Protein AF-A0A7X5SB57-F1 (afdb_monomer)

Foldseek 3Di:
DVVPDQDEAEDEPQVQDDLQDVVRLVVVVVVVVVVVVVVHQAYEYENAPHDQQDGNDVVLCVVQNHGDQLSQLQSVLSSVVSVVVVSCVVPPVLHEYEYEHHCQEALDADSNLVNQLPRHDQSHAYEHAWNDVADPAHELVRLVSNCVRNVHAHEHEHAPPAQPDDVRPPHLRQDEQDRYAQPCLVRHPYYDYDAYPDPVSRCNHVVNRVQCRVGVNPRDD

InterPro domains:
  IPR011496 Beta-N-acetylglucosaminidase, catalytic domain [PF07555] (2-221)
  IPR011496 Beta-N-acetylglucosaminidase, catalytic domain [PS52009] (1-217)
  IPR017853 Glycoside hydrolase superfamily [SSF51445] (2-221)
  IPR051822 Glycosyl Hydrolase Family 84 [PTHR13170] (3-216)

Solvent-accessible surface area (backbone atoms only — not comparable to full-atom values): 11846 Å² total; per-residue (Å²): 92,98,81,78,51,85,62,66,52,74,47,68,57,56,92,64,51,38,56,70,40,69,67,49,56,50,51,54,50,53,54,50,50,58,44,38,76,74,69,49,78,38,42,31,45,38,33,53,95,54,76,46,77,56,70,72,36,71,59,36,40,74,74,54,38,73,58,27,54,39,33,41,21,43,38,53,18,54,43,50,39,55,50,42,50,52,43,36,74,72,76,34,81,83,55,47,40,36,31,35,43,56,81,30,40,44,41,70,75,44,59,26,37,45,25,32,44,75,56,34,52,86,66,49,42,42,35,29,27,40,70,27,69,65,43,87,52,47,47,58,69,51,40,49,35,31,20,61,25,47,66,44,52,33,30,34,41,34,48,56,40,42,22,89,49,86,96,33,52,93,53,84,55,63,58,65,39,66,56,63,43,62,54,39,78,80,43,37,71,47,76,45,72,36,56,27,92,50,62,78,63,26,46,53,20,52,50,35,46,52,48,32,76,72,38,37,77,77,53,79,106

Organism: Xanthomonas perforans (NCBI:txid442694)

Structure (mmCIF, N/CA/C/O backbone):
data_AF-A0A7X5SB57-F1
#
_entry.id   AF-A0A7X5SB57-F1
#
loop_
_atom_site.group_PDB
_atom_site.id
_atom_site.type_symbol
_atom_site.label_atom_id
_atom_site.label_alt_id
_atom_site.label_comp_id
_atom_site.label_asym_id
_atom_site.label_entity_id
_atom_site.label_seq_id
_atom_site.pdbx_PDB_ins_code
_atom_site.Cartn_x
_atom_site.Cartn_y
_atom_site.Cartn_z
_atom_site.occupancy
_atom_site.B_iso_or_equiv
_atom_site.auth_seq_id
_atom_site.auth_comp_id
_atom_site.auth_asym_id
_atom_site.auth_atom_id
_atom_site.pdbx_PDB_model_num
ATOM 1 N N . ARG A 1 1 ? -11.894 -13.022 -14.319 1.00 77.56 1 ARG A N 1
ATOM 2 C CA . ARG A 1 1 ? -12.053 -14.483 -14.575 1.00 77.56 1 ARG A CA 1
ATOM 3 C C . ARG A 1 1 ? -11.743 -14.911 -16.012 1.00 77.56 1 ARG A C 1
ATOM 5 O O . ARG A 1 1 ? -10.741 -15.582 -16.168 1.00 77.56 1 ARG A O 1
ATOM 12 N N . ARG A 1 2 ? -12.507 -14.532 -17.058 1.00 90.81 2 ARG A N 1
ATOM 13 C CA . ARG A 1 2 ? -12.223 -14.956 -18.460 1.00 90.81 2 ARG A CA 1
ATOM 14 C C . ARG A 1 2 ? -10.790 -14.685 -18.944 1.00 90.81 2 ARG A C 1
ATOM 16 O O . ARG A 1 2 ? -10.262 -15.478 -19.703 1.00 90.81 2 ARG A O 1
ATOM 23 N N . ASN A 1 3 ? -10.193 -13.584 -18.492 1.00 92.19 3 ASN A N 1
ATOM 24 C CA . ASN A 1 3 ? -8.837 -13.181 -18.873 1.00 92.19 3 ASN A CA 1
ATOM 25 C C . ASN A 1 3 ? -7.791 -13.518 -17.795 1.00 92.19 3 ASN A C 1
ATOM 27 O O . ASN A 1 3 ? -6.734 -12.908 -17.787 1.00 92.19 3 ASN A O 1
ATOM 31 N N . HIS A 1 4 ? -8.109 -14.399 -16.835 1.00 91.44 4 HIS A N 1
ATOM 32 C CA . HIS A 1 4 ? -7.220 -14.744 -15.711 1.00 91.44 4 HIS A CA 1
ATOM 33 C C . HIS A 1 4 ? -6.757 -13.544 -14.858 1.00 91.44 4 HIS A C 1
ATOM 35 O O . HIS A 1 4 ? -5.724 -13.595 -14.210 1.00 91.44 4 HIS A O 1
ATOM 41 N N . VAL A 1 5 ? -7.558 -12.472 -14.843 1.00 91.69 5 VAL A N 1
ATOM 42 C CA . VAL A 1 5 ? -7.370 -11.303 -13.973 1.00 91.69 5 VAL A CA 1
ATOM 43 C C . VAL A 1 5 ? -8.262 -11.416 -12.741 1.00 91.69 5 VAL A C 1
ATOM 45 O O . VAL A 1 5 ? -9.482 -11.640 -12.881 1.00 91.69 5 VAL A O 1
ATOM 48 N N . ASP A 1 6 ? -7.647 -11.188 -11.582 1.00 91.19 6 ASP A N 1
ATOM 49 C CA . ASP A 1 6 ? -8.306 -10.958 -10.303 1.00 91.19 6 ASP A CA 1
ATOM 50 C C . ASP A 1 6 ? -8.576 -9.464 -10.127 1.00 91.19 6 ASP A C 1
ATOM 52 O O . ASP A 1 6 ? -7.675 -8.630 -10.119 1.00 91.19 6 ASP A O 1
ATOM 56 N N . PHE A 1 7 ? -9.858 -9.117 -10.049 1.00 94.06 7 PHE A N 1
ATOM 57 C CA . PHE A 1 7 ? -10.293 -7.737 -9.880 1.00 94.06 7 PHE A CA 1
ATOM 58 C C . PHE A 1 7 ? -10.344 -7.390 -8.391 1.00 94.06 7 PHE A C 1
ATOM 60 O O . PHE A 1 7 ? -11.062 -8.050 -7.633 1.00 94.06 7 PHE A O 1
ATOM 67 N N . VAL A 1 8 ? -9.638 -6.327 -8.004 1.00 95.50 8 VAL A N 1
ATOM 68 C CA . VAL A 1 8 ? -9.578 -5.817 -6.630 1.00 95.50 8 VAL A CA 1
ATOM 69 C C . VAL A 1 8 ? -10.318 -4.484 -6.552 1.00 95.50 8 VAL A C 1
ATOM 71 O O . VAL A 1 8 ? -10.006 -3.556 -7.295 1.00 95.50 8 VAL A O 1
ATOM 74 N N . TYR A 1 9 ? -11.298 -4.373 -5.655 1.00 97.12 9 TYR A N 1
ATOM 75 C CA . TYR A 1 9 ? -11.962 -3.095 -5.388 1.00 97.12 9 TYR A CA 1
ATOM 76 C C . TYR A 1 9 ? -11.247 -2.333 -4.267 1.00 97.12 9 TYR A C 1
ATOM 78 O O . TYR A 1 9 ? -11.202 -2.816 -3.136 1.00 97.12 9 TYR A O 1
ATOM 86 N N . ALA A 1 10 ? -10.736 -1.141 -4.578 1.00 97.88 10 ALA A N 1
ATOM 87 C CA . ALA A 1 10 ? -10.077 -0.249 -3.628 1.00 97.88 10 ALA A CA 1
ATOM 88 C C . ALA A 1 10 ? -11.017 0.842 -3.094 1.00 97.88 10 ALA A C 1
ATOM 90 O O . ALA A 1 10 ? -11.881 1.351 -3.815 1.00 97.88 10 ALA A O 1
ATOM 91 N N . ILE A 1 11 ? -10.829 1.221 -1.829 1.00 98.31 11 ILE A N 1
ATOM 92 C CA . ILE A 1 11 ? -11.501 2.361 -1.198 1.00 98.31 11 ILE A CA 1
ATOM 93 C C . ILE A 1 11 ? -10.568 3.072 -0.214 1.00 98.31 11 ILE A C 1
ATOM 95 O O . ILE A 1 11 ? -9.833 2.408 0.513 1.00 98.31 11 ILE A O 1
ATOM 99 N N . SER A 1 12 ? -10.648 4.403 -0.149 1.00 98.44 12 SER A N 1
ATOM 100 C CA . SER A 1 12 ? -9.796 5.241 0.709 1.00 98.44 12 SER A CA 1
ATOM 101 C C . SER A 1 12 ? -10.636 5.960 1.777 1.00 98.44 12 SER A C 1
ATOM 103 O O . SER A 1 12 ? -11.114 7.069 1.538 1.00 98.44 12 SER A O 1
ATOM 105 N N . PRO A 1 13 ? -10.899 5.340 2.946 1.00 97.88 13 PRO A N 1
ATOM 106 C CA . PRO A 1 13 ? -11.739 5.939 3.987 1.00 97.88 13 PRO A CA 1
ATOM 107 C C . PRO A 1 13 ? -10.977 6.929 4.891 1.00 97.88 13 PRO A C 1
ATOM 109 O O . PRO A 1 13 ? -11.596 7.642 5.680 1.00 97.88 13 PRO A O 1
ATOM 112 N N . GLY A 1 14 ? -9.644 6.979 4.783 1.00 97.06 14 GLY A N 1
ATOM 113 C CA . GLY A 1 14 ? -8.744 7.737 5.659 1.00 97.06 14 GLY A CA 1
ATOM 114 C C . GLY A 1 14 ? -9.130 9.200 5.948 1.00 97.06 14 GLY A C 1
ATOM 115 O O . GLY A 1 14 ? -9.064 9.594 7.114 1.00 97.06 14 GLY A O 1
ATOM 116 N N . PRO A 1 15 ? -9.587 10.000 4.961 1.00 96.69 15 PRO A N 1
ATOM 117 C CA . PRO A 1 15 ? -9.891 11.418 5.179 1.00 96.69 15 PRO A CA 1
ATOM 118 C C . PRO A 1 15 ? -10.982 11.720 6.214 1.00 96.69 15 PRO A C 1
ATOM 120 O O . PRO A 1 15 ? -11.060 12.850 6.688 1.00 96.69 15 PRO A O 1
ATOM 123 N N . SER A 1 16 ? -11.851 10.757 6.541 1.00 96.94 16 SER A N 1
ATOM 124 C CA . SER A 1 16 ? -12.972 11.000 7.460 1.00 96.94 16 SER A CA 1
ATOM 125 C C . SER A 1 16 ? -13.286 9.860 8.423 1.00 96.94 16 SER A C 1
ATOM 127 O O . SER A 1 16 ? -14.159 10.028 9.267 1.00 96.94 16 SER A O 1
ATOM 129 N N . VAL A 1 17 ? -12.632 8.703 8.298 1.00 98.00 17 VAL A N 1
ATOM 130 C CA . VAL A 1 17 ? -12.951 7.534 9.125 1.00 98.00 17 VAL A CA 1
ATOM 131 C C . VAL A 1 17 ? -12.654 7.780 10.603 1.00 98.00 17 VAL A C 1
ATOM 133 O O . VAL A 1 17 ? -11.589 8.288 10.953 1.00 98.00 17 VAL A O 1
ATOM 136 N N . CYS A 1 18 ? -13.585 7.382 11.463 1.00 98.31 18 CYS A N 1
ATOM 137 C CA . CYS A 1 18 ? -13.388 7.213 12.896 1.00 98.31 18 CYS A CA 1
ATOM 138 C C . CYS A 1 18 ? -13.073 5.735 13.168 1.00 98.31 18 CYS A C 1
ATOM 140 O O . CYS A 1 18 ? -13.964 4.883 13.147 1.00 98.31 18 CYS A O 1
ATOM 142 N N . PHE A 1 19 ? -11.799 5.401 13.388 1.00 98.56 19 PHE A N 1
ATOM 143 C CA . PHE A 1 19 ? -11.318 4.010 13.416 1.00 98.56 19 PHE A CA 1
ATOM 144 C C . PHE A 1 19 ? -11.963 3.160 14.519 1.00 98.56 19 PHE A C 1
ATOM 146 O O . PHE A 1 19 ? -12.105 1.948 14.369 1.00 98.56 19 PHE A O 1
ATOM 153 N N . SER A 1 20 ? -12.351 3.790 15.627 1.00 98.31 20 SER A N 1
ATOM 154 C CA . SER A 1 20 ? -12.985 3.165 16.790 1.00 98.31 20 SER A CA 1
ATOM 155 C C . SER A 1 20 ? -14.515 3.158 16.749 1.00 98.31 20 SER A C 1
ATOM 157 O O . SER A 1 20 ? -15.133 2.599 17.665 1.00 98.31 20 SER A O 1
ATOM 159 N N . ASP A 1 21 ? -15.153 3.791 15.756 1.00 98.38 21 ASP A N 1
ATOM 160 C CA . ASP A 1 21 ? -16.614 3.820 15.635 1.00 98.38 21 ASP A CA 1
ATOM 161 C C . ASP A 1 21 ? -17.128 2.588 14.866 1.00 98.38 21 ASP A C 1
ATOM 163 O O . ASP A 1 21 ? -16.860 2.429 13.669 1.00 98.38 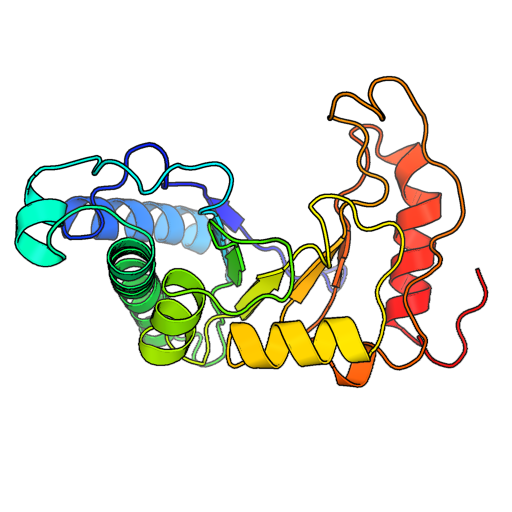21 ASP A O 1
ATOM 167 N N . PRO A 1 22 ? -17.929 1.712 15.507 1.00 97.75 22 PRO A N 1
ATOM 168 C CA . PRO A 1 22 ? -18.543 0.581 14.821 1.00 97.75 22 PRO A CA 1
ATOM 169 C C . PRO A 1 22 ? -19.429 0.983 13.632 1.00 97.75 22 PRO A C 1
ATOM 171 O O . PRO A 1 22 ? -19.641 0.169 12.729 1.00 97.75 22 PRO A O 1
ATOM 174 N N . ALA A 1 23 ? -19.979 2.202 13.614 1.00 98.31 23 ALA A N 1
ATOM 175 C CA . ALA A 1 23 ? -20.812 2.689 12.519 1.00 98.31 23 ALA A CA 1
ATOM 176 C C . ALA A 1 23 ? -20.018 2.847 11.214 1.00 98.31 23 ALA A C 1
ATOM 178 O O . ALA A 1 23 ? -20.515 2.431 10.159 1.00 98.31 23 ALA A O 1
ATOM 179 N N . ASP A 1 24 ? -18.790 3.362 11.294 1.00 98.56 24 ASP A N 1
ATOM 180 C CA . ASP A 1 24 ? -17.892 3.550 10.151 1.00 98.56 24 ASP A CA 1
ATOM 181 C C . ASP A 1 24 ? -17.367 2.213 9.633 1.00 98.56 24 ASP A C 1
ATOM 183 O O . ASP A 1 24 ? -17.448 1.940 8.431 1.00 98.56 24 ASP A O 1
ATOM 187 N N . ALA A 1 25 ? -16.957 1.313 10.534 1.00 98.25 25 ALA A N 1
ATOM 188 C CA . ALA A 1 25 ? -16.614 -0.060 10.163 1.00 98.25 25 ALA A CA 1
ATOM 189 C C . ALA A 1 25 ? -17.790 -0.745 9.442 1.00 98.25 25 ALA A C 1
ATOM 191 O O . ALA A 1 25 ? -17.633 -1.322 8.364 1.00 98.25 25 ALA A O 1
ATOM 192 N N . LYS A 1 26 ? -19.015 -0.611 9.967 1.00 98.25 26 LYS A N 1
ATOM 193 C CA . LYS A 1 26 ? -20.221 -1.148 9.322 1.00 98.25 26 LYS A CA 1
ATOM 194 C C . LYS A 1 26 ? -20.501 -0.478 7.974 1.00 98.25 26 LYS A C 1
ATOM 196 O O . LYS A 1 26 ? -21.021 -1.137 7.078 1.00 98.25 26 LYS A O 1
ATOM 201 N N . ALA A 1 27 ? -20.226 0.815 7.811 1.00 98.56 27 ALA A N 1
ATOM 202 C CA . ALA A 1 27 ? -20.399 1.513 6.538 1.00 98.56 27 ALA A CA 1
ATOM 203 C C . ALA A 1 27 ? -19.434 0.989 5.468 1.00 98.56 27 ALA A C 1
ATOM 205 O O . ALA A 1 27 ? -19.874 0.689 4.354 1.00 98.56 27 ALA A O 1
ATOM 206 N N . LEU A 1 28 ? -18.166 0.790 5.832 1.00 98.31 28 LEU A N 1
ATOM 207 C CA . LEU A 1 28 ? -17.154 0.178 4.976 1.00 98.31 28 LEU A CA 1
ATOM 208 C C . LEU A 1 28 ? -17.562 -1.241 4.549 1.00 98.31 28 LEU A C 1
ATOM 210 O O . LEU A 1 28 ? -17.599 -1.545 3.357 1.00 98.31 28 LEU A O 1
ATOM 214 N N . LEU A 1 29 ? -17.981 -2.085 5.496 1.00 96.88 29 LEU A N 1
ATOM 215 C CA . LEU A 1 29 ? -18.423 -3.452 5.194 1.00 96.88 29 LEU A CA 1
ATOM 216 C C . LEU A 1 29 ? -19.668 -3.491 4.299 1.00 96.88 29 LEU A C 1
ATOM 218 O O . LEU A 1 29 ? -19.719 -4.280 3.357 1.00 96.88 29 LEU A O 1
ATOM 222 N N . ARG A 1 30 ? -20.648 -2.599 4.512 1.00 97.56 30 ARG A N 1
ATOM 223 C CA . ARG A 1 30 ? -21.814 -2.475 3.613 1.00 97.56 30 ARG A CA 1
ATOM 224 C C . ARG A 1 30 ? -21.401 -2.121 2.183 1.00 9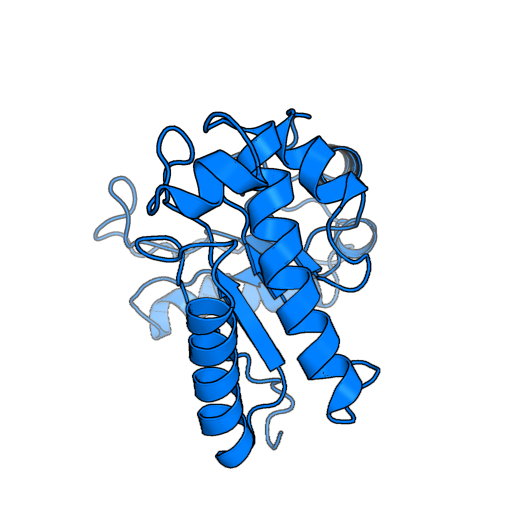7.56 30 ARG A C 1
ATOM 226 O O . ARG A 1 30 ? -22.020 -2.591 1.230 1.00 97.56 30 ARG A O 1
ATOM 233 N N . LYS A 1 31 ? -20.371 -1.289 2.016 1.00 97.88 31 LYS A N 1
ATOM 234 C CA . LYS A 1 31 ? -19.842 -0.93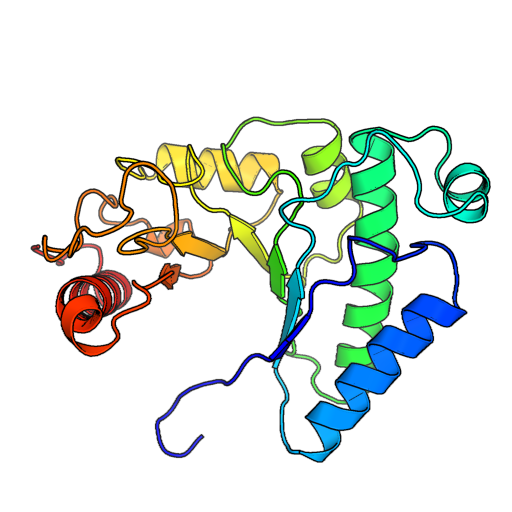6 0.695 1.00 97.88 31 LYS A CA 1
ATOM 235 C C . LYS A 1 31 ? -19.191 -2.143 0.018 1.00 97.88 31 LYS A C 1
ATOM 237 O O . LYS A 1 31 ? -19.433 -2.362 -1.167 1.00 97.88 31 LYS A O 1
ATOM 242 N N . PHE A 1 32 ? -18.438 -2.953 0.759 1.00 95.88 32 PHE A N 1
ATOM 243 C CA . PHE A 1 32 ? -17.885 -4.209 0.244 1.00 95.88 32 PHE A CA 1
ATOM 244 C C . PHE A 1 32 ? -18.976 -5.226 -0.093 1.00 95.88 32 PHE A C 1
ATOM 246 O O . PHE A 1 32 ? -18.908 -5.845 -1.151 1.00 95.88 32 PHE A O 1
ATOM 253 N N . ASP A 1 33 ? -20.033 -5.326 0.717 1.00 95.00 33 ASP A N 1
ATOM 254 C CA . ASP A 1 33 ? -21.211 -6.149 0.417 1.00 95.00 33 ASP A CA 1
ATOM 255 C C . ASP A 1 33 ? -21.864 -5.767 -0.919 1.00 95.00 33 ASP A C 1
ATOM 257 O O . ASP A 1 33 ? -22.199 -6.645 -1.716 1.00 95.00 33 ASP A O 1
ATOM 261 N N . ALA A 1 34 ? -21.973 -4.469 -1.216 1.00 96.56 34 ALA A N 1
ATOM 262 C CA . ALA A 1 34 ? -22.503 -4.003 -2.496 1.00 96.56 34 ALA A CA 1
ATOM 263 C C . ALA A 1 34 ? -21.649 -4.472 -3.691 1.00 96.56 34 ALA A C 1
ATOM 265 O O . ALA A 1 34 ? -22.192 -4.944 -4.687 1.00 96.56 34 ALA A O 1
ATOM 266 N N . PHE A 1 35 ? -20.317 -4.410 -3.596 1.00 94.75 35 PHE A N 1
ATOM 267 C CA . PHE A 1 35 ? -19.425 -4.915 -4.652 1.00 94.75 35 PHE A CA 1
ATOM 268 C C . PHE A 1 35 ? -19.378 -6.444 -4.710 1.00 94.75 35 PHE A C 1
ATOM 270 O O . PHE A 1 35 ? -19.280 -7.030 -5.792 1.00 94.75 35 PHE A O 1
ATOM 277 N N . ARG A 1 36 ? -19.526 -7.115 -3.568 1.00 92.25 36 ARG A N 1
ATOM 278 C CA . ARG A 1 36 ? -19.630 -8.572 -3.490 1.00 92.25 36 ARG A CA 1
ATOM 279 C C . ARG A 1 36 ? -20.872 -9.081 -4.218 1.00 92.25 36 ARG A C 1
ATOM 281 O O . ARG A 1 36 ? -20.773 -10.078 -4.940 1.00 92.25 36 ARG A O 1
ATOM 288 N N . ALA A 1 37 ? -21.998 -8.375 -4.098 1.00 94.31 37 ALA A N 1
ATOM 289 C CA . ALA A 1 37 ? -23.224 -8.661 -4.844 1.00 94.31 37 ALA A CA 1
ATOM 290 C C . ALA A 1 37 ? -23.034 -8.546 -6.371 1.00 94.31 37 ALA A C 1
ATOM 292 O O . ALA A 1 37 ? -23.698 -9.254 -7.122 1.00 94.31 37 ALA A O 1
ATOM 293 N N . LEU A 1 38 ? -22.075 -7.730 -6.829 1.00 94.56 38 LEU A N 1
ATOM 294 C CA . LEU A 1 38 ? -21.673 -7.613 -8.239 1.00 94.56 38 LEU A CA 1
ATOM 295 C C . LEU A 1 38 ? -20.625 -8.657 -8.674 1.00 94.56 38 LEU A C 1
ATOM 297 O O . LEU A 1 38 ? -20.206 -8.668 -9.829 1.00 94.56 38 LEU A O 1
ATOM 301 N N . GLY A 1 39 ? -20.189 -9.537 -7.769 1.00 90.94 39 GLY A N 1
ATOM 302 C CA . GLY A 1 39 ? -19.226 -10.602 -8.062 1.00 90.94 39 GLY A CA 1
ATOM 303 C C . GLY A 1 39 ? -17.771 -10.298 -7.690 1.00 90.94 39 GLY A C 1
ATOM 304 O O . GLY A 1 39 ? -16.923 -11.168 -7.885 1.00 90.94 39 GLY A O 1
ATOM 305 N N . VAL A 1 40 ? -17.464 -9.126 -7.120 1.00 91.94 40 VAL A N 1
ATOM 306 C CA . VAL A 1 40 ? -16.115 -8.814 -6.610 1.00 91.94 40 VAL A CA 1
ATOM 307 C C . VAL A 1 40 ? -15.795 -9.680 -5.393 1.00 91.94 40 VAL A C 1
ATOM 309 O O . VAL A 1 40 ? -16.673 -9.952 -4.570 1.00 91.94 40 VAL A O 1
ATOM 312 N N . ARG A 1 41 ? -14.550 -10.149 -5.289 1.00 90.50 41 ARG A N 1
ATOM 313 C CA . ARG A 1 41 ? -14.091 -11.012 -4.185 1.00 90.50 41 ARG A CA 1
ATOM 314 C C . ARG A 1 41 ? -12.833 -10.499 -3.489 1.00 90.50 41 ARG A C 1
ATOM 316 O O . ARG A 1 41 ? -12.691 -10.737 -2.298 1.00 90.50 41 ARG A O 1
ATOM 323 N N . SER A 1 42 ? -11.999 -9.733 -4.187 1.00 93.00 42 SER A N 1
ATOM 324 C CA . SER A 1 42 ? -10.788 -9.139 -3.623 1.00 93.00 42 SER A CA 1
ATOM 325 C C . SER A 1 42 ? -11.007 -7.660 -3.317 1.00 93.00 42 SER A C 1
ATOM 327 O O . SER A 1 42 ? -11.622 -6.934 -4.105 1.00 93.00 42 SER A O 1
ATOM 329 N N . PHE A 1 43 ? -10.502 -7.211 -2.172 1.00 96.44 43 PHE A N 1
ATOM 330 C CA . PHE A 1 43 ? -10.735 -5.866 -1.658 1.00 96.44 43 PHE A CA 1
ATOM 331 C C . PHE A 1 43 ? -9.441 -5.228 -1.171 1.00 96.44 43 PHE A C 1
ATOM 333 O O . PHE A 1 43 ? -8.509 -5.913 -0.749 1.00 96.44 43 PHE A O 1
ATOM 340 N N . TYR A 1 44 ? -9.419 -3.904 -1.225 1.00 98.00 44 TYR A N 1
ATOM 341 C CA . TYR A 1 44 ? -8.278 -3.086 -0.873 1.00 98.00 44 TYR A CA 1
ATOM 342 C C . TYR A 1 44 ? -8.726 -1.871 -0.057 1.00 98.00 44 TYR A C 1
ATOM 344 O O . TYR A 1 44 ? -9.735 -1.238 -0.386 1.00 98.00 44 TYR A O 1
ATOM 352 N N . VAL A 1 45 ? -7.976 -1.525 0.990 1.00 98.75 45 VAL A N 1
ATOM 353 C CA . VAL A 1 45 ? -8.201 -0.309 1.785 1.00 98.75 45 VAL A CA 1
ATOM 354 C C . VAL A 1 45 ? -6.969 0.590 1.725 1.00 98.75 45 VAL A C 1
ATOM 356 O O . VAL A 1 45 ? -5.889 0.194 2.158 1.00 98.75 45 VAL A O 1
ATOM 359 N N . ALA A 1 46 ? -7.155 1.807 1.218 1.00 98.62 46 ALA A N 1
ATOM 360 C CA . ALA A 1 46 ? -6.114 2.819 1.116 1.00 98.62 46 ALA A CA 1
ATOM 361 C C . ALA A 1 46 ? -6.109 3.762 2.317 1.00 98.62 46 ALA A C 1
ATOM 363 O O . ALA A 1 46 ? -7.141 4.341 2.674 1.00 98.62 46 ALA A O 1
ATOM 364 N N . LEU A 1 47 ? -4.946 3.894 2.947 1.00 98.56 47 LEU A N 1
ATOM 365 C CA . LEU A 1 47 ? -4.682 4.814 4.054 1.00 98.56 47 LEU A CA 1
ATOM 366 C C . LEU A 1 47 ? -3.414 5.644 3.787 1.00 98.56 47 LEU A C 1
ATOM 368 O O . LEU A 1 47 ? -2.788 6.131 4.729 1.00 98.56 47 LEU A O 1
ATOM 372 N N . ASP A 1 48 ? -3.042 5.773 2.517 1.00 97.25 48 ASP A N 1
ATOM 373 C CA . ASP A 1 48 ? -2.056 6.700 1.971 1.00 97.25 48 ASP A CA 1
ATOM 374 C C . ASP A 1 48 ? -2.579 8.146 1.977 1.00 97.25 48 ASP A C 1
ATOM 376 O O . ASP A 1 48 ? -3.779 8.390 2.109 1.00 97.25 48 ASP A O 1
ATOM 380 N N . ASP A 1 49 ? -1.658 9.107 1.887 1.00 93.31 49 ASP A N 1
ATOM 381 C CA . ASP A 1 49 ? -1.928 10.547 1.757 1.00 93.31 49 ASP A CA 1
ATOM 382 C C . ASP A 1 49 ? -2.902 11.135 2.802 1.00 93.31 49 ASP A C 1
ATOM 384 O O . ASP A 1 49 ? -3.667 12.070 2.547 1.00 93.31 49 ASP A O 1
ATOM 388 N N . ILE A 1 50 ? -2.829 10.612 4.029 1.00 94.62 50 ILE A N 1
ATOM 389 C CA . ILE A 1 50 ? -3.498 11.155 5.217 1.00 94.62 50 ILE A CA 1
ATOM 390 C C . ILE A 1 50 ? -2.480 11.558 6.284 1.00 94.62 50 ILE A C 1
ATOM 392 O O . ILE A 1 50 ? -1.353 11.069 6.316 1.00 94.62 50 ILE A O 1
ATOM 396 N N . GLU A 1 51 ? -2.885 12.426 7.209 1.00 89.50 51 GLU A N 1
ATOM 397 C CA . GLU A 1 51 ? -2.092 12.747 8.397 1.00 89.50 51 GLU A CA 1
ATOM 398 C C . GLU A 1 51 ? -2.608 11.985 9.624 1.00 89.50 51 GLU A C 1
ATOM 400 O O . GLU A 1 51 ? -3.809 11.796 9.799 1.00 89.50 51 GLU A O 1
ATOM 405 N N . TYR A 1 52 ? -1.700 11.584 10.512 1.00 94.00 52 TYR A N 1
ATOM 406 C CA . TYR A 1 52 ? -2.035 10.970 11.805 1.00 94.00 52 TYR A CA 1
ATOM 407 C C . TYR A 1 52 ? -1.724 11.876 13.003 1.00 94.00 52 TYR A C 1
ATOM 409 O O . TYR A 1 52 ? -1.680 11.430 14.149 1.00 94.00 52 TYR A O 1
ATOM 417 N N . THR A 1 53 ? -1.446 13.152 12.754 1.00 93.44 53 THR A N 1
ATOM 418 C CA . THR A 1 53 ? -1.184 14.182 13.774 1.00 93.44 53 THR A CA 1
ATOM 419 C C . THR A 1 53 ? -2.467 14.630 14.474 1.00 93.44 53 THR A C 1
ATOM 421 O O . THR A 1 53 ? -2.404 15.176 15.576 1.00 93.44 53 THR A O 1
ATOM 424 N N . LYS A 1 54 ? -3.636 14.352 13.887 1.00 95.50 54 LYS A N 1
ATOM 425 C CA . LYS A 1 54 ? -4.964 14.644 14.433 1.00 95.50 54 LYS A CA 1
ATOM 426 C C . LYS A 1 54 ? -5.908 13.462 14.216 1.00 95.50 54 LYS A C 1
ATOM 428 O O . LYS A 1 54 ? -5.749 12.704 13.265 1.00 95.50 54 LYS A O 1
ATOM 433 N N . TRP A 1 55 ? -6.903 13.334 15.086 1.00 97.69 55 TRP A N 1
ATOM 434 C CA . TRP A 1 55 ? -7.991 12.376 14.902 1.00 97.69 55 TRP A CA 1
ATOM 435 C C . TRP A 1 55 ? -9.162 13.005 14.150 1.00 97.69 55 TRP A C 1
ATOM 437 O O . TRP A 1 55 ? -9.444 14.190 14.322 1.00 97.69 55 TRP A O 1
ATOM 447 N N . ASN A 1 56 ? -9.884 12.190 13.380 1.00 97.31 56 ASN A N 1
ATOM 448 C CA . ASN A 1 56 ? -11.138 12.596 12.737 1.00 97.31 56 ASN A CA 1
ATOM 449 C C . ASN A 1 56 ? -12.309 12.666 13.736 1.00 97.31 56 ASN A C 1
ATOM 451 O O . ASN A 1 56 ? -13.320 13.311 13.466 1.00 97.31 56 ASN A O 1
ATOM 455 N N . CYS A 1 57 ? -12.182 12.009 14.895 1.00 97.69 57 CYS A N 1
ATOM 456 C CA . CYS A 1 57 ? -13.206 11.955 15.933 1.00 97.69 57 CYS A CA 1
ATOM 457 C C . CYS A 1 57 ? -12.593 11.855 17.343 1.00 97.69 57 CYS A C 1
ATOM 459 O O . CYS A 1 57 ? -11.533 11.264 17.550 1.00 97.69 57 CYS A O 1
ATOM 461 N N . GLU A 1 58 ? -13.307 12.350 18.358 1.00 97.62 58 GLU A N 1
ATOM 462 C CA . GLU A 1 58 ? -12.876 12.258 19.767 1.00 97.62 58 GLU A CA 1
ATOM 463 C C . GLU A 1 58 ? -12.871 10.818 20.313 1.00 97.62 58 GLU A C 1
ATOM 465 O O . GLU A 1 58 ? -12.179 10.498 21.287 1.00 97.62 58 GLU A O 1
ATOM 470 N N . ARG A 1 59 ? -13.628 9.913 19.682 1.00 98.19 59 ARG A N 1
ATOM 471 C CA . ARG A 1 59 ? -13.684 8.505 20.086 1.00 98.19 59 ARG A CA 1
ATOM 472 C C . ARG A 1 59 ? -12.343 7.803 19.867 1.00 98.19 59 ARG A C 1
ATOM 474 O O . ARG A 1 59 ? -11.928 7.030 20.731 1.00 98.19 59 ARG A O 1
ATOM 481 N N . ASP A 1 60 ? -11.633 8.134 18.789 1.00 98.44 60 ASP A N 1
ATOM 482 C CA . ASP A 1 60 ? -10.295 7.599 18.513 1.00 98.44 60 ASP A CA 1
ATOM 483 C C . ASP A 1 60 ? -9.296 8.073 19.561 1.00 98.44 60 ASP A C 1
ATOM 485 O O . ASP A 1 60 ? -8.524 7.269 20.078 1.00 98.44 60 ASP A O 1
ATOM 489 N N . LYS A 1 61 ? -9.397 9.338 19.983 1.00 97.88 61 LYS A N 1
ATOM 490 C CA . LYS A 1 61 ? -8.596 9.863 21.093 1.00 97.88 61 LYS A CA 1
ATOM 491 C C . LYS A 1 61 ? -8.810 9.085 22.386 1.00 97.88 61 LYS A C 1
ATOM 493 O O . LYS A 1 61 ? -7.863 8.782 23.105 1.00 97.88 61 LYS A O 1
ATOM 498 N N . THR A 1 62 ? -10.064 8.761 22.680 1.00 98.00 62 THR A N 1
ATOM 499 C CA . THR A 1 62 ? -10.432 8.016 23.890 1.00 98.00 62 THR A CA 1
ATOM 500 C C . THR A 1 62 ? -9.980 6.555 23.815 1.00 98.00 62 THR A C 1
ATOM 502 O O . THR A 1 62 ? -9.604 5.977 24.830 1.00 98.00 62 THR A O 1
ATOM 505 N N . THR A 1 63 ? -10.000 5.960 22.620 1.00 98.38 63 THR A N 1
ATOM 506 C CA . THR A 1 63 ? -9.735 4.528 22.405 1.00 98.38 63 THR A CA 1
ATOM 507 C C . THR A 1 63 ? -8.248 4.222 22.219 1.00 98.38 63 THR A C 1
ATOM 509 O O . THR A 1 63 ? -7.747 3.245 22.772 1.00 98.38 63 THR A O 1
ATOM 512 N N . PHE A 1 64 ? -7.536 5.049 21.452 1.00 98.31 64 PHE A N 1
ATOM 513 C CA . PHE A 1 64 ? -6.142 4.832 21.046 1.00 98.31 64 PHE A CA 1
ATOM 514 C C . PHE A 1 64 ? -5.161 5.823 21.690 1.00 98.31 64 PHE A C 1
ATOM 516 O O . PHE A 1 64 ? -3.950 5.647 21.572 1.00 98.31 64 PHE A O 1
ATOM 523 N N . GLY A 1 65 ? -5.663 6.837 22.401 1.00 97.94 65 GLY A N 1
ATOM 524 C CA . GLY A 1 65 ? -4.856 7.862 23.060 1.00 97.94 65 GLY A CA 1
ATOM 525 C C . GLY A 1 65 ? -4.572 9.076 22.172 1.00 97.94 65 GLY A C 1
ATOM 526 O O . GLY A 1 65 ? -5.304 9.384 21.233 1.00 97.94 65 GLY A O 1
ATOM 527 N N . ALA A 1 66 ? -3.511 9.819 22.492 1.00 97.88 66 ALA A N 1
ATOM 528 C CA . ALA A 1 66 ? -3.096 10.962 21.680 1.00 97.88 66 ALA A CA 1
ATOM 529 C C . ALA A 1 66 ? -2.729 10.527 20.249 1.00 97.88 66 ALA A C 1
ATOM 531 O O . ALA A 1 66 ? -2.171 9.450 20.044 1.00 97.88 66 ALA A O 1
ATOM 532 N N . SER A 1 67 ? -3.043 11.375 19.270 1.00 97.88 67 SER A N 1
ATOM 533 C CA . SER A 1 67 ? -2.690 11.154 17.870 1.00 97.88 67 SER A CA 1
ATOM 534 C C . SER A 1 67 ? -1.173 11.112 17.687 1.00 97.88 67 SER A C 1
ATOM 536 O O . SER A 1 67 ? -0.421 11.841 18.337 1.00 97.88 67 SER A O 1
ATOM 538 N N . GLY A 1 68 ? -0.714 10.220 16.815 1.00 98.25 68 GLY A N 1
ATOM 539 C CA . GLY A 1 68 ? 0.700 9.998 16.548 1.00 98.25 68 GLY A CA 1
ATOM 540 C C . GLY A 1 68 ? 0.948 8.668 15.845 1.00 98.25 68 GLY A C 1
ATOM 541 O O . GLY A 1 68 ? 0.063 7.817 15.770 1.00 98.25 68 GLY A O 1
ATOM 542 N N . ALA A 1 69 ? 2.179 8.488 15.366 1.00 98.25 69 ALA A N 1
ATOM 543 C CA . ALA A 1 69 ? 2.606 7.350 14.550 1.00 98.25 69 ALA A CA 1
ATOM 544 C C . ALA A 1 69 ? 2.167 5.988 15.129 1.00 98.25 69 ALA A C 1
ATOM 546 O O . ALA A 1 69 ? 1.451 5.228 14.481 1.00 98.25 69 ALA A O 1
ATOM 547 N N . GLN A 1 70 ? 2.521 5.699 16.386 1.00 98.62 70 GLN A N 1
ATOM 548 C CA . GLN A 1 70 ? 2.164 4.426 17.021 1.00 98.62 70 GLN A CA 1
ATOM 549 C C . GLN A 1 70 ? 0.644 4.244 17.157 1.00 98.62 70 GLN A C 1
ATOM 551 O O . GLN A 1 70 ? 0.115 3.185 16.818 1.00 98.62 70 GLN A O 1
ATOM 556 N N . ALA A 1 71 ? -0.064 5.269 17.643 1.00 98.69 71 ALA A N 1
ATOM 557 C CA . ALA A 1 71 ? -1.506 5.198 17.854 1.00 98.69 71 ALA A CA 1
ATOM 558 C C . ALA A 1 71 ? -2.257 4.996 16.530 1.00 98.69 71 ALA A C 1
ATOM 560 O O . ALA A 1 71 ? -3.204 4.214 16.477 1.00 98.69 71 ALA A O 1
ATOM 561 N N . ALA A 1 72 ? -1.802 5.628 15.445 1.00 98.62 72 ALA A N 1
ATOM 562 C CA . ALA A 1 72 ? -2.374 5.437 14.118 1.00 98.62 72 ALA A CA 1
ATOM 563 C C . ALA A 1 72 ? -2.142 4.027 13.574 1.00 98.62 72 ALA A C 1
ATOM 565 O O . ALA A 1 72 ? -3.086 3.422 13.076 1.00 98.62 72 ALA A O 1
ATOM 566 N N . GLY A 1 73 ? -0.944 3.454 13.737 1.00 98.69 73 GLY A N 1
ATOM 567 C CA . GLY A 1 73 ? -0.702 2.059 13.357 1.00 98.69 73 GLY A CA 1
ATOM 568 C C . GLY A 1 73 ? -1.629 1.082 14.097 1.00 98.69 73 GLY A C 1
ATOM 569 O O . GLY A 1 73 ? -2.162 0.152 13.490 1.00 98.69 73 GLY A O 1
ATOM 570 N N . ILE A 1 74 ? -1.907 1.325 15.385 1.00 98.88 74 ILE A N 1
ATOM 571 C CA . ILE A 1 74 ? -2.871 0.533 16.173 1.00 98.88 74 ILE A CA 1
ATOM 572 C C . ILE A 1 74 ? -4.307 0.737 15.663 1.00 98.88 74 ILE A C 1
ATOM 574 O O . ILE A 1 74 ? -5.018 -0.242 15.435 1.00 98.88 74 ILE A O 1
ATOM 578 N N . ALA A 1 75 ? -4.731 1.987 15.469 1.00 98.81 75 ALA A N 1
ATOM 579 C CA . ALA A 1 75 ? -6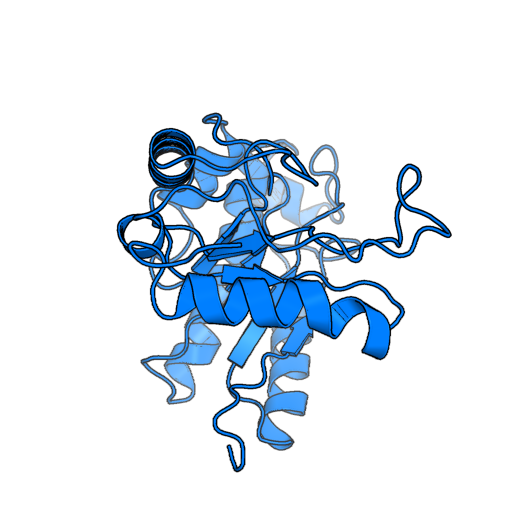.086 2.340 15.043 1.00 98.81 75 ALA A CA 1
ATOM 580 C C . ALA A 1 75 ? -6.425 1.778 13.654 1.00 98.81 75 ALA A C 1
ATOM 582 O O . ALA A 1 75 ? -7.472 1.161 13.453 1.00 98.81 75 ALA A O 1
ATOM 583 N N . GLN A 1 76 ? -5.500 1.918 12.706 1.00 98.81 76 GLN A N 1
ATOM 584 C CA . GLN A 1 76 ? -5.646 1.376 11.360 1.00 98.81 76 GLN A CA 1
ATOM 585 C C . GLN A 1 76 ? -5.670 -0.156 11.384 1.00 98.81 76 GLN A C 1
ATOM 587 O O . GLN A 1 76 ? -6.550 -0.757 10.769 1.00 98.81 76 GLN A O 1
ATOM 592 N N . SER A 1 77 ? -4.790 -0.797 12.167 1.00 98.88 77 SER A N 1
ATOM 593 C CA . SER A 1 77 ? -4.826 -2.255 12.360 1.00 98.88 77 SER A CA 1
ATOM 594 C C . SER A 1 77 ? -6.169 -2.724 12.916 1.00 98.88 77 SER A C 1
ATOM 596 O O . SER A 1 77 ? -6.703 -3.727 12.456 1.00 98.88 77 SER A O 1
ATOM 598 N N . HIS A 1 78 ? -6.755 -1.993 13.870 1.00 98.81 78 HIS A N 1
ATOM 599 C CA . HIS A 1 78 ? -8.056 -2.336 14.442 1.00 98.81 78 HIS A CA 1
ATOM 600 C C . HIS A 1 78 ? -9.156 -2.403 13.373 1.00 98.81 78 HIS A C 1
ATOM 602 O O . HIS A 1 78 ? -9.829 -3.429 13.254 1.00 98.81 78 HIS A O 1
ATOM 608 N N . LEU A 1 79 ? -9.305 -1.352 12.561 1.00 98.81 79 LEU A N 1
ATOM 609 C CA . LEU A 1 79 ? -10.295 -1.319 11.482 1.00 98.81 79 LEU A CA 1
ATOM 610 C C . LEU A 1 79 ? -10.036 -2.416 10.439 1.00 98.81 79 LEU A C 1
ATOM 612 O O . LEU A 1 79 ? -10.957 -3.138 10.058 1.00 98.81 79 LEU A O 1
ATOM 616 N N . LEU A 1 80 ? -8.790 -2.562 9.987 1.00 98.75 80 LEU A N 1
ATOM 617 C CA . LEU A 1 80 ? -8.431 -3.517 8.937 1.00 98.75 80 LEU A CA 1
ATOM 618 C C . LEU A 1 80 ? -8.600 -4.970 9.393 1.00 98.75 80 LEU A C 1
ATOM 620 O O . LEU A 1 80 ? -9.038 -5.803 8.603 1.00 98.75 80 LEU A O 1
ATOM 624 N N . ASN A 1 81 ? -8.357 -5.271 10.669 1.00 98.62 81 ASN A N 1
ATOM 625 C CA . ASN A 1 81 ? -8.603 -6.598 11.233 1.00 98.62 81 ASN A CA 1
ATOM 626 C C . ASN A 1 81 ? -10.102 -6.932 11.280 1.00 98.62 81 ASN A C 1
ATOM 628 O O . ASN A 1 81 ? -10.477 -8.073 11.018 1.00 98.62 81 ASN A O 1
ATOM 632 N N . LEU A 1 82 ? -10.976 -5.955 11.563 1.00 97.94 82 LEU A N 1
ATOM 633 C CA . LEU A 1 82 ? -12.432 -6.150 11.475 1.00 97.94 82 LEU A CA 1
ATOM 634 C C . LEU A 1 82 ? -12.863 -6.461 10.036 1.00 97.94 82 LEU A C 1
ATOM 636 O O . LEU A 1 82 ? -13.698 -7.338 9.811 1.00 97.94 82 LEU A O 1
ATOM 640 N N . VAL A 1 83 ? -12.266 -5.771 9.062 1.00 96.62 83 VAL A N 1
ATOM 641 C CA . VAL A 1 83 ? -12.509 -6.018 7.637 1.00 96.62 83 VAL A CA 1
ATOM 642 C C . VAL A 1 83 ? -12.021 -7.408 7.231 1.00 96.62 83 VAL A C 1
ATOM 644 O O . VAL A 1 83 ? -12.786 -8.173 6.649 1.00 96.62 83 VAL A O 1
ATOM 647 N N . GLN A 1 84 ? -10.788 -7.774 7.584 1.00 96.94 84 GLN A N 1
ATOM 648 C CA . GLN A 1 84 ? -10.217 -9.092 7.304 1.00 96.94 84 GLN A CA 1
ATOM 649 C C . GLN A 1 84 ? -11.053 -10.220 7.931 1.00 96.94 84 GLN A C 1
ATOM 651 O O . GLN A 1 84 ? -11.291 -11.243 7.285 1.00 96.94 84 GLN A O 1
ATOM 656 N N . ALA A 1 85 ? -11.558 -10.028 9.152 1.00 95.38 85 ALA A N 1
ATOM 657 C CA . ALA A 1 85 ? -12.445 -10.985 9.805 1.00 95.38 85 ALA A CA 1
ATOM 658 C C . ALA A 1 85 ? -13.780 -11.163 9.054 1.00 95.38 85 ALA A C 1
ATOM 660 O O . ALA A 1 85 ? -14.225 -12.300 8.891 1.00 95.38 85 ALA A O 1
ATOM 661 N N . ASP A 1 86 ? -14.398 -10.084 8.547 1.00 93.88 86 ASP A N 1
ATOM 662 C CA . ASP A 1 86 ? -15.608 -10.174 7.704 1.00 93.88 86 ASP A CA 1
ATOM 663 C C . ASP A 1 86 ? -15.339 -10.942 6.403 1.00 93.88 86 ASP A C 1
ATOM 665 O O . ASP A 1 86 ? -16.146 -11.791 6.016 1.00 93.88 86 ASP A O 1
ATOM 669 N N . LEU A 1 87 ? -14.194 -10.696 5.753 1.00 91.38 87 LEU A N 1
ATOM 670 C CA . LEU A 1 87 ? -13.801 -11.417 4.537 1.00 91.38 87 LEU A CA 1
ATOM 671 C C . LEU A 1 87 ? -13.675 -12.926 4.795 1.00 91.38 87 LEU A C 1
ATOM 673 O O . LEU A 1 87 ? -14.249 -13.726 4.054 1.00 91.38 87 LEU A O 1
ATOM 677 N N . VAL A 1 88 ? -12.995 -13.316 5.878 1.00 90.19 88 VAL A N 1
ATOM 678 C CA . VAL A 1 88 ? -12.822 -14.729 6.257 1.00 90.19 88 VAL A CA 1
ATOM 679 C C . VAL A 1 88 ? -14.159 -15.379 6.623 1.00 90.19 88 VAL A C 1
ATOM 681 O O . VAL A 1 88 ? -14.436 -16.500 6.192 1.00 90.19 88 VAL A O 1
ATOM 684 N N . ALA A 1 89 ? -15.008 -14.687 7.389 1.00 89.75 89 ALA A N 1
ATOM 685 C CA . ALA A 1 89 ? -16.295 -15.215 7.842 1.00 89.75 89 ALA A CA 1
ATOM 686 C C . ALA A 1 89 ? -17.269 -15.502 6.687 1.00 89.75 89 ALA A C 1
ATOM 688 O O . ALA A 1 89 ? -18.124 -16.377 6.803 1.00 89.75 89 ALA A O 1
ATOM 689 N N . ARG A 1 90 ? -17.139 -14.798 5.559 1.00 83.00 90 ARG A N 1
ATOM 690 C CA . ARG A 1 90 ? -18.058 -14.892 4.412 1.00 83.00 90 ARG A CA 1
ATOM 691 C C . ARG A 1 90 ? -17.603 -15.862 3.317 1.00 83.00 90 ARG A C 1
ATOM 693 O O . ARG A 1 90 ? -18.015 -15.725 2.169 1.00 83.00 90 ARG A O 1
ATOM 700 N N . HIS A 1 91 ? -16.846 -16.886 3.715 1.00 65.38 91 HIS A N 1
ATOM 701 C CA . HIS A 1 91 ? -16.451 -18.056 2.918 1.00 65.38 91 HIS A CA 1
ATOM 702 C C . HIS A 1 91 ? -15.366 -17.859 1.852 1.00 65.38 91 HIS A C 1
ATOM 704 O O . HIS A 1 91 ? -15.231 -18.704 0.971 1.00 65.38 91 HIS A O 1
ATOM 710 N N . ASP A 1 92 ? -14.500 -16.860 2.008 1.00 63.09 92 ASP A N 1
ATOM 711 C CA . ASP A 1 92 ? -13.211 -16.834 1.320 1.00 63.09 92 ASP A CA 1
ATOM 712 C C . ASP A 1 92 ? -12.084 -16.975 2.360 1.00 63.09 92 ASP A C 1
ATOM 714 O O . ASP A 1 92 ? -11.419 -16.012 2.726 1.00 63.09 92 ASP A O 1
ATOM 718 N N . ALA A 1 93 ? -11.853 -18.179 2.896 1.00 59.25 93 ALA A N 1
ATOM 719 C CA . ALA A 1 93 ? -10.810 -18.389 3.917 1.00 59.25 93 ALA A CA 1
ATOM 720 C C . ALA A 1 93 ? -9.385 -18.014 3.435 1.00 59.25 93 ALA A C 1
ATOM 722 O O . ALA A 1 93 ? -8.490 -17.785 4.260 1.00 59.25 93 ALA A O 1
ATOM 723 N N . ALA A 1 94 ? -9.212 -17.955 2.109 1.00 65.25 94 ALA A N 1
ATOM 724 C CA . ALA A 1 94 ? -8.018 -17.514 1.395 1.00 65.25 94 ALA A CA 1
ATOM 725 C C . ALA A 1 94 ? -8.073 -16.040 0.940 1.00 65.25 94 ALA A C 1
ATOM 727 O O . ALA A 1 94 ? -7.137 -15.589 0.294 1.00 65.25 94 ALA A O 1
ATOM 728 N N . SER A 1 95 ? -9.144 -15.291 1.236 1.00 80.44 95 SER A N 1
ATOM 729 C CA . SER A 1 95 ? -9.196 -13.864 0.911 1.00 80.44 95 SER A CA 1
ATOM 730 C C . SER A 1 95 ? -8.263 -13.083 1.815 1.00 80.44 95 SER A C 1
ATOM 732 O O . SER A 1 95 ? -8.406 -13.069 3.041 1.00 80.44 95 SER A O 1
ATOM 734 N N . GLU A 1 96 ? -7.341 -12.390 1.172 1.00 91.06 96 GLU A N 1
ATOM 735 C CA . GLU A 1 96 ? -6.404 -11.467 1.785 1.00 91.06 96 GLU A CA 1
ATOM 736 C C . GLU A 1 96 ? -6.867 -10.048 1.462 1.00 91.06 96 GLU A C 1
ATOM 738 O O . GLU A 1 96 ? -7.071 -9.689 0.298 1.00 91.06 96 GLU A O 1
ATOM 743 N N . LEU A 1 97 ? -7.080 -9.236 2.497 1.00 97.44 97 LEU A N 1
ATOM 744 C CA . LEU A 1 97 ? -7.224 -7.801 2.315 1.00 97.44 97 LEU A CA 1
ATOM 745 C C . LEU A 1 97 ? -5.862 -7.233 1.916 1.00 97.44 97 LEU A C 1
ATOM 747 O O . LEU A 1 97 ? -4.856 -7.506 2.572 1.00 97.44 97 LEU A O 1
ATOM 751 N N . ILE A 1 98 ? -5.842 -6.403 0.879 1.00 98.38 98 ILE A N 1
ATOM 752 C CA . ILE A 1 98 ? -4.669 -5.595 0.546 1.00 98.38 98 ILE A CA 1
ATOM 753 C C . ILE A 1 98 ? -4.841 -4.219 1.193 1.00 98.38 98 ILE A C 1
ATOM 755 O O . ILE A 1 98 ? -5.942 -3.665 1.215 1.00 98.38 98 ILE A O 1
ATOM 759 N N . MET A 1 99 ? -3.772 -3.648 1.731 1.00 98.56 99 MET A N 1
ATOM 760 C CA . MET A 1 99 ? -3.789 -2.284 2.246 1.00 98.56 99 MET A CA 1
ATOM 761 C C . MET A 1 99 ? -2.532 -1.521 1.847 1.00 98.56 99 MET A C 1
ATOM 763 O O . MET A 1 99 ? -1.459 -2.117 1.749 1.00 98.56 99 MET A O 1
ATOM 767 N N . VAL A 1 100 ? -2.660 -0.208 1.651 1.00 98.75 100 VAL A N 1
ATOM 768 C CA . VAL A 1 100 ? -1.508 0.704 1.648 1.00 98.75 100 VAL A CA 1
ATOM 769 C C . VAL A 1 100 ? -1.495 1.509 2.945 1.00 98.75 100 VAL A C 1
ATOM 771 O O . VAL A 1 100 ? -2.533 2.062 3.329 1.00 98.75 100 VAL A O 1
ATOM 774 N N . PRO A 1 101 ? -0.363 1.530 3.666 1.00 98.44 101 PRO A N 1
ATOM 775 C CA . PRO A 1 101 ? -0.237 2.290 4.897 1.00 98.44 101 PRO A CA 1
ATOM 776 C C . PRO A 1 101 ? -0.026 3.780 4.638 1.00 98.44 101 PRO A C 1
ATOM 778 O O . PRO A 1 101 ? 0.272 4.201 3.531 1.00 98.44 101 PRO A O 1
ATOM 781 N N . THR A 1 102 ? -0.119 4.586 5.691 1.00 98.38 102 THR A N 1
ATOM 782 C CA . THR A 1 102 ? 0.208 6.017 5.626 1.00 98.38 102 THR A CA 1
ATOM 783 C C . THR A 1 102 ? 1.704 6.230 5.395 1.00 98.38 102 THR A C 1
ATOM 785 O O . THR A 1 102 ? 2.098 7.043 4.568 1.00 98.38 102 THR A O 1
ATOM 788 N N . GLU A 1 103 ? 2.552 5.451 6.071 1.00 98.19 103 GLU A N 1
ATOM 789 C CA . GLU A 1 103 ? 3.992 5.396 5.792 1.00 98.19 103 GLU A CA 1
ATOM 790 C C . GLU A 1 103 ? 4.287 4.308 4.740 1.00 98.19 103 GLU A C 1
ATOM 792 O O . GLU A 1 103 ? 4.835 3.252 5.063 1.00 98.19 103 GLU A O 1
ATOM 797 N N . TYR A 1 104 ? 3.863 4.532 3.492 1.00 97.94 104 TYR A N 1
ATOM 798 C CA . TYR A 1 104 ? 3.954 3.557 2.389 1.00 97.94 104 TYR A CA 1
ATOM 799 C C . TYR A 1 104 ? 5.295 3.505 1.661 1.00 97.94 104 TYR A C 1
ATOM 801 O O . TYR A 1 104 ? 5.552 2.552 0.926 1.00 97.94 104 TYR A O 1
ATOM 809 N N . TYR A 1 105 ? 6.153 4.497 1.864 1.00 95.69 105 TYR A N 1
ATOM 810 C CA . TYR A 1 105 ? 7.488 4.547 1.285 1.00 95.69 105 TYR A CA 1
ATOM 811 C C . TYR A 1 105 ? 8.563 4.346 2.361 1.00 95.69 105 TYR A C 1
ATOM 813 O O . TYR A 1 105 ? 8.286 4.274 3.562 1.00 95.69 105 TYR A O 1
ATOM 821 N N . ASP A 1 106 ? 9.804 4.237 1.895 1.00 95.56 106 ASP A N 1
ATOM 822 C CA . ASP A 1 106 ? 11.009 3.920 2.652 1.00 95.56 106 ASP A CA 1
ATOM 823 C C . ASP A 1 106 ? 10.982 2.565 3.385 1.00 95.56 106 ASP A C 1
ATOM 825 O O . ASP A 1 106 ? 9.952 1.912 3.561 1.00 95.56 106 ASP A O 1
ATOM 829 N N . ALA A 1 107 ? 12.161 2.117 3.808 1.00 94.69 107 ALA A N 1
ATOM 830 C CA . ALA A 1 107 ? 12.346 0.862 4.533 1.00 94.69 107 ALA A CA 1
ATOM 831 C C . ALA A 1 107 ? 12.790 1.073 5.992 1.00 94.69 107 ALA A C 1
ATOM 833 O O . ALA A 1 107 ? 13.315 0.157 6.627 1.00 94.69 107 ALA A O 1
ATOM 834 N N . LYS A 1 108 ? 12.638 2.290 6.527 1.00 97.44 108 LYS A N 1
ATOM 835 C CA . LYS A 1 108 ? 13.051 2.615 7.895 1.00 97.44 108 LYS A CA 1
ATOM 836 C C . LYS A 1 108 ? 12.036 2.063 8.883 1.00 97.44 108 LYS A C 1
ATOM 838 O O . LYS A 1 108 ? 10.836 2.128 8.650 1.00 97.44 108 LYS A O 1
ATOM 843 N N . GLU A 1 109 ? 12.519 1.546 10.005 1.00 98.31 109 GLU A N 1
ATOM 844 C CA . GLU A 1 109 ? 11.656 1.200 11.133 1.00 98.31 109 GLU A CA 1
ATOM 845 C C . GLU A 1 109 ? 11.115 2.480 11.785 1.00 98.31 109 GLU A C 1
ATOM 847 O O . GLU A 1 109 ? 11.843 3.460 11.955 1.00 98.31 109 GLU A O 1
ATOM 852 N N . SER A 1 110 ? 9.840 2.465 12.163 1.00 98.56 110 SER A N 1
ATOM 853 C CA . SER A 1 110 ? 9.162 3.577 12.827 1.00 98.56 110 SER A CA 1
ATOM 854 C C . SER A 1 110 ? 8.168 3.043 13.864 1.00 98.56 110 SER A C 1
ATOM 856 O O . SER A 1 110 ? 7.741 1.887 13.757 1.00 98.56 110 SER A O 1
ATOM 858 N N . PRO A 1 111 ? 7.727 3.863 14.838 1.00 98.56 111 PRO A N 1
ATOM 859 C CA . PRO A 1 111 ? 6.669 3.461 15.764 1.00 98.56 111 PRO A CA 1
ATOM 860 C C . PRO A 1 111 ? 5.355 3.077 15.063 1.00 98.56 111 PRO A C 1
ATOM 862 O O . PRO A 1 111 ? 4.607 2.244 15.572 1.00 98.56 111 PRO A O 1
ATOM 865 N N . TYR A 1 112 ? 5.073 3.661 13.893 1.00 98.75 112 TYR A N 1
ATOM 866 C CA . TYR A 1 112 ? 3.906 3.321 13.079 1.00 98.75 112 TYR A CA 1
ATOM 867 C C . TYR A 1 112 ? 4.057 1.934 12.434 1.00 98.75 112 TYR A C 1
ATOM 869 O O . TYR A 1 112 ? 3.189 1.076 12.610 1.00 98.75 112 TYR A O 1
ATOM 877 N N . LYS A 1 113 ? 5.184 1.664 11.757 1.00 98.69 113 LYS A N 1
ATOM 878 C CA . LYS A 1 113 ? 5.450 0.361 11.117 1.00 98.69 113 LYS A CA 1
ATOM 879 C C . LYS A 1 113 ? 5.598 -0.759 12.152 1.00 98.69 113 LYS A C 1
ATOM 881 O O . LYS A 1 113 ? 5.100 -1.862 11.938 1.00 98.69 113 LYS A O 1
ATOM 886 N N . GLU A 1 114 ? 6.179 -0.467 13.318 1.00 98.75 114 GLU A N 1
ATOM 887 C CA . GLU A 1 114 ? 6.212 -1.392 14.456 1.00 98.75 114 GLU A CA 1
ATOM 888 C C . GLU A 1 114 ? 4.802 -1.730 14.962 1.00 98.75 114 GLU A C 1
ATOM 890 O O . GLU A 1 114 ? 4.499 -2.903 15.201 1.00 98.75 114 GLU A O 1
ATOM 895 N N . ALA A 1 115 ? 3.926 -0.730 15.096 1.00 98.81 115 ALA A N 1
ATOM 896 C CA . ALA A 1 115 ? 2.543 -0.954 15.496 1.00 98.81 115 ALA A CA 1
ATOM 897 C C . ALA A 1 115 ? 1.792 -1.831 14.482 1.00 98.81 115 ALA A C 1
ATO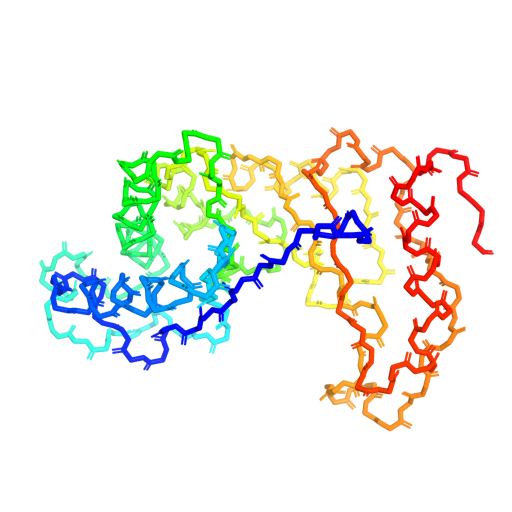M 899 O O . ALA A 1 115 ? 1.147 -2.795 14.896 1.00 98.81 115 ALA A O 1
AT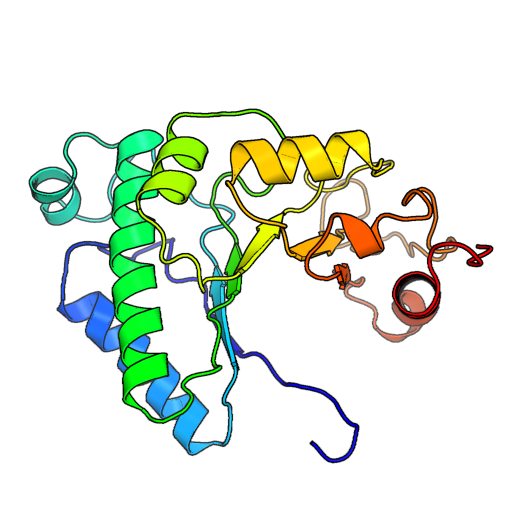OM 900 N N . LEU A 1 116 ? 1.933 -1.576 13.174 1.00 98.75 116 LEU A N 1
ATOM 901 C CA . LEU A 1 116 ? 1.371 -2.450 12.135 1.00 98.75 116 LEU A CA 1
ATOM 902 C C . LEU A 1 116 ? 1.913 -3.877 12.254 1.00 98.75 116 LEU A C 1
ATOM 904 O O . LEU A 1 116 ? 1.139 -4.828 12.324 1.00 98.75 116 LEU A O 1
ATOM 908 N N . ARG A 1 117 ? 3.235 -4.045 12.359 1.00 98.44 117 ARG A N 1
ATOM 909 C CA . ARG A 1 117 ? 3.877 -5.359 12.511 1.00 98.44 117 ARG A CA 1
ATOM 910 C C . ARG A 1 117 ? 3.323 -6.153 13.697 1.00 98.44 117 ARG A C 1
ATOM 912 O O . ARG A 1 117 ? 3.190 -7.370 13.601 1.00 98.44 117 ARG A O 1
ATOM 919 N N . LYS A 1 118 ? 3.015 -5.479 14.809 1.00 98.69 118 LYS A N 1
ATOM 920 C CA . LYS A 1 118 ? 2.520 -6.102 16.044 1.00 98.69 118 LYS A CA 1
ATOM 921 C C . LYS A 1 118 ? 1.015 -6.381 16.036 1.00 98.69 118 LYS A C 1
ATOM 923 O O . LYS A 1 118 ? 0.589 -7.348 16.664 1.00 98.69 118 LYS A O 1
ATOM 928 N N . HIS A 1 119 ? 0.217 -5.522 15.403 1.00 98.81 119 HIS A N 1
ATOM 929 C CA . HIS A 1 119 ? -1.239 -5.511 15.576 1.00 98.81 119 HIS A CA 1
ATOM 930 C C . HIS A 1 119 ? -2.035 -5.878 14.322 1.00 98.81 119 HIS A C 1
ATOM 932 O O . HIS A 1 119 ? -3.179 -6.310 14.461 1.00 98.81 119 HIS A O 1
ATOM 938 N N . LEU A 1 120 ? -1.474 -5.721 13.123 1.00 98.81 120 LEU A N 1
ATOM 939 C CA . LEU A 1 120 ? -2.162 -6.019 11.870 1.00 98.81 120 LEU A CA 1
ATOM 940 C C . LEU A 1 120 ? -2.192 -7.530 11.629 1.00 98.81 120 LEU A C 1
ATOM 942 O O . LEU A 1 120 ? -1.143 -8.180 11.686 1.00 98.81 120 LEU A O 1
ATOM 946 N N . ASP A 1 121 ? -3.368 -8.074 11.310 1.00 98.12 121 ASP A N 1
ATOM 947 C CA . ASP A 1 121 ? -3.557 -9.492 10.996 1.00 98.12 121 ASP A CA 1
ATOM 948 C C . ASP A 1 121 ? -2.509 -9.946 9.957 1.00 98.12 121 ASP A C 1
ATOM 950 O O . ASP A 1 121 ? -2.295 -9.252 8.952 1.00 98.12 121 ASP A O 1
ATOM 954 N N . PRO A 1 122 ? -1.793 -11.060 10.198 1.00 96.38 122 PRO A N 1
ATOM 955 C CA . PRO A 1 122 ? -0.703 -11.505 9.333 1.00 96.38 122 PRO A CA 1
ATOM 956 C C . PRO A 1 122 ? -1.149 -11.898 7.918 1.00 96.38 122 PRO A C 1
ATOM 958 O O . PRO A 1 122 ? -0.295 -11.957 7.038 1.00 96.38 122 PRO A O 1
ATOM 961 N N . LYS A 1 123 ? -2.446 -12.148 7.679 1.00 95.31 123 LYS A N 1
ATOM 962 C CA . LYS A 1 123 ? -2.996 -12.392 6.334 1.00 95.31 123 LYS A CA 1
ATOM 963 C C . LYS A 1 123 ? -3.156 -11.121 5.501 1.00 95.31 123 LYS A C 1
ATOM 965 O O . LYS A 1 123 ? -3.325 -11.214 4.291 1.00 95.31 123 LYS A O 1
ATOM 970 N N . ILE A 1 124 ? -3.146 -9.944 6.126 1.00 98.25 124 ILE A N 1
ATOM 971 C CA . ILE A 1 124 ? -3.312 -8.680 5.404 1.00 98.25 124 ILE A CA 1
ATOM 972 C C . ILE A 1 124 ? -2.016 -8.367 4.654 1.00 98.25 124 ILE A C 1
ATOM 974 O O . ILE A 1 124 ? -0.939 -8.248 5.258 1.00 98.25 124 ILE A O 1
ATOM 978 N N . VAL A 1 125 ? -2.143 -8.195 3.340 1.00 98.38 125 VAL A N 1
ATOM 979 C CA . VAL A 1 125 ? -1.056 -7.816 2.438 1.00 98.38 125 VAL A CA 1
ATOM 980 C C . VAL A 1 125 ? -0.794 -6.322 2.582 1.00 98.38 125 VAL A C 1
ATOM 982 O O . VAL A 1 125 ? -1.702 -5.507 2.429 1.00 98.38 125 VAL A O 1
ATOM 985 N N . VAL A 1 126 ? 0.459 -5.963 2.862 1.00 98.75 126 VAL A N 1
ATOM 986 C CA . VAL A 1 126 ? 0.888 -4.569 3.038 1.00 98.75 126 VAL A CA 1
ATOM 987 C C . VAL A 1 126 ? 1.630 -4.106 1.797 1.00 98.75 126 VAL A C 1
ATOM 989 O O . VAL A 1 126 ? 2.596 -4.740 1.363 1.00 98.75 126 VAL A O 1
ATOM 992 N N . GLN A 1 127 ? 1.169 -2.998 1.236 1.00 98.50 127 GLN A N 1
ATOM 993 C CA . GLN A 1 127 ? 1.745 -2.382 0.058 1.00 98.50 127 GLN A CA 1
ATOM 994 C C . GLN A 1 127 ? 2.888 -1.421 0.426 1.00 98.50 127 GLN A C 1
ATOM 996 O O . GLN A 1 127 ? 2.858 -0.781 1.475 1.00 98.50 127 GLN A O 1
ATOM 1001 N N . TRP A 1 128 ? 3.905 -1.337 -0.431 1.00 98.75 128 TRP A N 1
ATOM 1002 C CA . TRP A 1 128 ? 5.101 -0.509 -0.245 1.00 98.75 128 TRP A CA 1
ATOM 1003 C C . TRP A 1 128 ? 5.573 0.045 -1.587 1.00 98.75 128 TRP A C 1
ATOM 1005 O O . TRP A 1 128 ? 5.605 -0.711 -2.553 1.00 98.75 128 TRP A O 1
ATOM 1015 N N . THR A 1 129 ? 5.957 1.319 -1.677 1.00 98.50 129 THR A N 1
ATOM 1016 C CA . THR A 1 129 ? 6.365 1.925 -2.963 1.00 98.50 129 THR A CA 1
ATOM 1017 C C . THR A 1 129 ? 7.850 1.810 -3.273 1.00 98.50 129 THR A C 1
ATOM 1019 O O . THR A 1 129 ? 8.261 2.067 -4.400 1.00 98.50 129 THR A O 1
ATOM 1022 N N . GLY A 1 130 ? 8.668 1.414 -2.298 1.00 98.25 130 GLY A N 1
ATOM 1023 C CA . GLY A 1 130 ? 10.121 1.396 -2.423 1.00 98.25 130 GLY A CA 1
ATOM 1024 C C . GLY A 1 130 ? 10.803 2.370 -1.466 1.00 98.25 130 GLY A C 1
ATOM 1025 O O . GLY A 1 130 ? 10.231 2.823 -0.478 1.00 98.25 130 GLY A O 1
ATOM 1026 N N . THR A 1 131 ? 12.058 2.707 -1.756 1.00 97.44 131 THR A N 1
ATOM 1027 C CA . THR A 1 131 ? 12.865 3.635 -0.942 1.00 97.44 131 THR A CA 1
ATOM 1028 C C . THR A 1 131 ? 12.369 5.086 -0.972 1.00 97.44 131 THR A C 1
ATOM 1030 O O . THR A 1 131 ? 12.813 5.888 -0.154 1.00 97.44 131 THR A O 1
ATOM 1033 N N . ASP A 1 132 ? 11.434 5.399 -1.869 1.00 96.69 132 ASP A N 1
ATOM 1034 C CA . ASP A 1 132 ? 10.779 6.693 -2.053 1.00 96.69 132 ASP A CA 1
ATOM 1035 C C . ASP A 1 132 ? 9.354 6.457 -2.597 1.00 96.69 132 ASP A C 1
ATOM 1037 O O . ASP A 1 132 ? 8.978 5.318 -2.900 1.00 96.69 132 ASP A O 1
ATOM 1041 N N . VAL A 1 133 ? 8.562 7.517 -2.753 1.00 95.81 133 VAL A N 1
ATOM 1042 C CA . VAL A 1 133 ? 7.288 7.478 -3.484 1.00 95.81 133 VAL A CA 1
ATOM 1043 C C . VAL A 1 133 ? 7.539 7.000 -4.912 1.00 95.81 133 VAL A C 1
ATOM 1045 O O . VAL A 1 133 ? 6.848 6.105 -5.382 1.00 95.81 133 VAL A O 1
ATOM 1048 N N . VAL A 1 134 ? 8.569 7.535 -5.578 1.00 95.94 134 VAL A N 1
ATOM 1049 C CA . VAL A 1 134 ? 9.017 7.108 -6.914 1.00 95.94 134 VAL A CA 1
ATOM 1050 C C . VAL A 1 134 ? 10.496 6.723 -6.851 1.00 95.94 134 VAL A C 1
ATOM 1052 O O . VAL A 1 134 ? 11.370 7.555 -7.113 1.00 95.94 134 VAL A O 1
ATOM 1055 N N . PRO A 1 135 ? 10.826 5.474 -6.478 1.00 95.50 135 PRO A N 1
ATOM 1056 C CA . PRO A 1 135 ? 12.211 5.093 -6.246 1.00 95.50 135 PRO A CA 1
ATOM 1057 C C . PRO A 1 135 ? 12.979 4.952 -7.575 1.00 95.50 135 PRO A C 1
ATOM 1059 O O . PRO A 1 135 ? 12.502 4.300 -8.518 1.00 95.50 135 PRO A O 1
ATOM 1062 N N . PRO A 1 136 ? 14.210 5.494 -7.671 1.00 95.25 136 PRO A N 1
ATOM 1063 C CA . PRO A 1 136 ? 15.019 5.387 -8.886 1.00 95.25 136 PRO A CA 1
ATOM 1064 C C . PRO A 1 136 ? 15.454 3.943 -9.172 1.00 95.25 136 PRO A C 1
ATOM 1066 O O . PRO A 1 136 ? 15.614 3.572 -10.338 1.00 95.25 136 PRO A O 1
ATOM 1069 N N . ALA A 1 137 ? 15.629 3.140 -8.121 1.00 97.75 137 ALA A N 1
ATOM 1070 C CA . ALA A 1 137 ? 15.956 1.722 -8.157 1.00 97.75 137 ALA A CA 1
ATOM 1071 C C . ALA A 1 137 ? 15.424 1.027 -6.893 1.00 97.75 137 ALA A C 1
ATOM 1073 O O . ALA A 1 137 ? 15.193 1.691 -5.882 1.00 97.75 137 ALA A O 1
ATOM 1074 N N . ILE A 1 138 ? 15.259 -0.295 -6.947 1.00 98.38 138 ILE A N 1
ATOM 1075 C CA . ILE A 1 138 ? 14.919 -1.131 -5.788 1.00 98.38 138 ILE A CA 1
ATOM 1076 C C . ILE A 1 138 ? 15.843 -2.347 -5.791 1.00 98.38 138 ILE A C 1
ATOM 1078 O O . ILE A 1 138 ? 15.898 -3.082 -6.781 1.00 98.38 138 ILE A O 1
ATOM 1082 N N . SER A 1 139 ? 16.559 -2.544 -4.686 1.00 98.50 139 SER A N 1
ATOM 1083 C CA . SER A 1 139 ? 17.485 -3.658 -4.475 1.00 98.50 139 SER A CA 1
ATOM 1084 C C . SER A 1 139 ? 16.905 -4.737 -3.549 1.00 98.50 139 SER A C 1
ATOM 1086 O O . SER A 1 139 ? 15.949 -4.498 -2.804 1.00 98.50 139 SER A O 1
ATOM 1088 N N . ILE A 1 140 ? 17.501 -5.932 -3.548 1.00 98.62 140 ILE A N 1
ATOM 1089 C CA . ILE A 1 140 ? 17.186 -7.015 -2.602 1.00 98.62 140 ILE A CA 1
ATOM 1090 C C . ILE A 1 140 ? 17.351 -6.548 -1.142 1.00 98.62 140 ILE A C 1
ATOM 1092 O O . ILE A 1 140 ? 16.446 -6.792 -0.336 1.00 98.62 140 ILE A O 1
ATOM 1096 N N . PRO A 1 141 ? 18.448 -5.858 -0.754 1.00 98.69 141 PRO A N 1
ATOM 1097 C CA . PRO A 1 141 ? 18.564 -5.261 0.575 1.00 98.69 141 PRO A CA 1
ATOM 1098 C C . PRO A 1 141 ? 17.420 -4.308 0.938 1.00 98.69 141 PRO A C 1
ATOM 1100 O O . PRO A 1 141 ? 16.962 -4.352 2.081 1.00 98.69 141 PRO A O 1
ATOM 1103 N N . ASP A 1 142 ? 16.922 -3.501 -0.006 1.00 98.62 142 ASP A N 1
ATOM 1104 C CA . ASP A 1 142 ? 15.790 -2.598 0.249 1.00 98.62 142 ASP A CA 1
ATOM 1105 C C . ASP A 1 142 ? 14.513 -3.387 0.570 1.00 98.62 142 ASP A C 1
ATOM 1107 O O . ASP A 1 142 ? 13.841 -3.104 1.563 1.00 98.62 142 ASP A O 1
ATOM 1111 N N . ALA A 1 143 ? 14.207 -4.427 -0.215 1.00 98.62 143 ALA A N 1
ATOM 1112 C CA . ALA A 1 143 ? 13.045 -5.290 0.016 1.00 98.62 143 ALA A CA 1
ATOM 1113 C C . ALA A 1 143 ? 13.143 -6.070 1.343 1.00 98.62 143 ALA A C 1
ATOM 1115 O O . ALA A 1 143 ? 12.152 -6.218 2.067 1.00 98.62 143 ALA A O 1
ATOM 1116 N N . ARG A 1 144 ? 14.348 -6.513 1.726 1.00 98.69 144 ARG A N 1
ATOM 1117 C CA . ARG A 1 144 ? 14.603 -7.133 3.039 1.00 98.69 144 ARG A CA 1
ATOM 1118 C C . ARG A 1 144 ? 14.424 -6.148 4.186 1.00 98.69 144 ARG A C 1
ATOM 1120 O O . ARG A 1 144 ? 13.852 -6.508 5.215 1.00 98.69 144 ARG A O 1
ATOM 1127 N N . ALA A 1 145 ? 14.888 -4.911 4.024 1.00 98.75 145 ALA A N 1
ATOM 1128 C CA . ALA A 1 145 ? 14.695 -3.860 5.014 1.00 98.75 145 ALA A CA 1
ATOM 1129 C C . ALA A 1 145 ? 13.204 -3.513 5.170 1.00 98.75 145 ALA A C 1
ATOM 1131 O O . ALA A 1 145 ? 12.717 -3.426 6.296 1.00 98.75 145 ALA A O 1
ATOM 1132 N N . ALA A 1 146 ? 12.450 -3.432 4.069 1.00 98.62 146 ALA A N 1
ATOM 1133 C CA . ALA A 1 146 ? 11.000 -3.250 4.110 1.00 98.62 146 ALA A CA 1
ATOM 1134 C C . ALA A 1 146 ? 10.308 -4.425 4.821 1.00 98.62 146 ALA A C 1
ATOM 1136 O O . ALA A 1 146 ? 9.492 -4.215 5.720 1.00 98.62 146 ALA A O 1
ATOM 1137 N N . THR A 1 147 ? 10.705 -5.663 4.508 1.00 98.50 147 THR A N 1
ATOM 1138 C CA . THR A 1 147 ? 10.210 -6.866 5.196 1.00 98.50 147 THR A CA 1
ATOM 1139 C C . THR A 1 147 ? 10.475 -6.807 6.698 1.00 98.50 147 THR A C 1
ATOM 1141 O O . THR A 1 147 ? 9.603 -7.160 7.492 1.00 98.50 147 THR A O 1
ATOM 1144 N N . LYS A 1 148 ? 11.648 -6.322 7.117 1.00 98.56 148 LYS A N 1
ATOM 1145 C CA . LYS A 1 148 ? 11.973 -6.116 8.533 1.00 98.56 148 LYS A CA 1
ATOM 1146 C C . LYS A 1 148 ? 11.063 -5.062 9.174 1.00 98.56 148 LYS A C 1
ATOM 1148 O O . LYS A 1 148 ? 10.527 -5.313 10.252 1.00 98.56 148 LYS A O 1
ATOM 1153 N N . ALA A 1 149 ? 10.866 -3.923 8.512 1.00 98.56 149 ALA A N 1
ATOM 1154 C CA . ALA A 1 149 ? 10.064 -2.817 9.029 1.00 98.56 149 ALA A CA 1
ATOM 1155 C C . ALA A 1 149 ? 8.582 -3.195 9.208 1.00 98.56 149 ALA A C 1
ATOM 1157 O O . ALA A 1 149 ? 8.008 -2.940 10.267 1.00 98.56 149 ALA A O 1
ATOM 1158 N N . PHE A 1 150 ? 7.981 -3.860 8.217 1.00 98.31 150 PHE A N 1
ATOM 1159 C CA . PHE A 1 150 ? 6.566 -4.261 8.239 1.00 98.31 150 PHE A CA 1
ATOM 1160 C C . PHE A 1 150 ? 6.319 -5.656 8.842 1.00 98.31 150 PHE A C 1
ATOM 1162 O O . PHE A 1 150 ? 5.181 -6.027 9.136 1.00 98.31 150 PHE A O 1
ATOM 1169 N N . GLY A 1 151 ? 7.377 -6.446 9.041 1.00 98.00 151 GLY A N 1
ATOM 1170 C CA . GLY A 1 151 ? 7.323 -7.810 9.576 1.00 98.00 151 GLY A CA 1
ATOM 1171 C C . GLY A 1 151 ? 6.713 -8.851 8.640 1.00 98.00 151 GLY A C 1
ATOM 1172 O O . GLY A 1 151 ? 6.306 -9.913 9.107 1.00 98.00 151 GLY A O 1
ATOM 1173 N N . ARG A 1 152 ? 6.606 -8.545 7.346 1.00 98.12 152 ARG A N 1
ATOM 1174 C CA . ARG A 1 152 ? 6.077 -9.418 6.289 1.00 98.12 152 ARG A CA 1
ATOM 1175 C C . ARG A 1 152 ? 6.595 -8.953 4.930 1.00 98.12 152 ARG A C 1
ATOM 1177 O O . ARG A 1 152 ? 6.922 -7.777 4.789 1.00 98.12 152 ARG A O 1
ATOM 1184 N N . LYS A 1 153 ? 6.645 -9.853 3.943 1.00 98.50 153 LYS A N 1
ATOM 1185 C CA . LYS A 1 153 ? 6.953 -9.463 2.559 1.00 98.50 153 LYS A CA 1
ATOM 1186 C C . LYS A 1 153 ? 5.899 -8.476 2.066 1.00 98.50 153 LYS A C 1
ATOM 1188 O O . LYS A 1 153 ? 4.705 -8.703 2.268 1.00 98.50 153 LYS A O 1
ATOM 1193 N N . THR A 1 154 ? 6.342 -7.396 1.442 1.00 98.62 154 THR A N 1
ATOM 1194 C CA . THR A 1 154 ? 5.460 -6.338 0.952 1.00 98.62 154 THR A CA 1
ATOM 1195 C C . THR A 1 154 ? 5.059 -6.573 -0.500 1.00 98.62 154 THR A C 1
ATOM 1197 O O . THR A 1 154 ? 5.793 -7.188 -1.280 1.00 98.62 154 THR A O 1
ATOM 1200 N N . LEU A 1 155 ? 3.878 -6.072 -0.860 1.00 98.69 155 LEU A N 1
ATOM 1201 C CA . LEU A 1 155 ? 3.436 -5.945 -2.244 1.00 98.69 155 LEU A CA 1
ATOM 1202 C C . LEU A 1 155 ? 4.007 -4.638 -2.795 1.00 98.69 155 LEU A C 1
ATOM 1204 O O . LEU A 1 155 ? 3.665 -3.566 -2.298 1.00 98.69 155 LEU A O 1
ATOM 1208 N N . LEU A 1 156 ? 4.866 -4.704 -3.808 1.00 98.69 156 LEU A N 1
ATOM 1209 C CA . LEU A 1 156 ? 5.441 -3.492 -4.385 1.00 98.69 156 LEU A CA 1
ATOM 1210 C C . LEU A 1 156 ? 4.382 -2.732 -5.198 1.00 98.69 156 LEU A C 1
ATOM 1212 O O . LEU A 1 156 ? 3.849 -3.262 -6.171 1.00 98.69 156 LEU A O 1
ATOM 1216 N N . TRP A 1 157 ? 4.094 -1.492 -4.809 1.00 98.56 157 TRP A N 1
ATOM 1217 C CA . TRP A 1 157 ? 3.371 -0.510 -5.616 1.00 98.56 157 TRP A CA 1
ATOM 1218 C C . TRP A 1 157 ? 4.358 0.359 -6.358 1.00 98.56 157 TRP A C 1
ATOM 1220 O O . TRP A 1 157 ? 4.887 1.337 -5.838 1.00 98.56 157 TRP A O 1
ATOM 1230 N N . ASP A 1 158 ? 4.644 -0.036 -7.582 1.00 98.00 158 ASP A N 1
ATOM 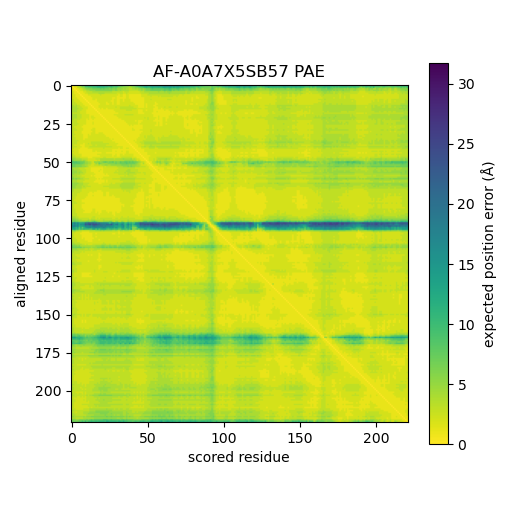1231 C CA . ASP A 1 158 ? 5.674 0.618 -8.347 1.00 98.00 158 ASP A CA 1
ATOM 1232 C C . ASP A 1 158 ? 5.122 1.862 -9.045 1.00 98.00 158 ASP A C 1
ATOM 1234 O O . ASP A 1 158 ? 4.389 1.752 -10.031 1.00 98.00 158 ASP A O 1
ATOM 1238 N N . ASN A 1 159 ? 5.495 3.049 -8.561 1.00 97.12 159 ASN A N 1
ATOM 1239 C CA . ASN A 1 159 ? 5.161 4.335 -9.183 1.00 97.12 159 ASN A CA 1
ATOM 1240 C C . ASN A 1 159 ? 5.998 4.624 -10.441 1.00 97.12 159 ASN A C 1
ATOM 1242 O O . ASN A 1 159 ? 6.499 5.724 -10.666 1.00 97.12 159 ASN A O 1
ATOM 1246 N N . TYR A 1 160 ? 6.137 3.617 -11.293 1.00 96.19 160 TYR A N 1
ATOM 1247 C CA . TYR A 1 160 ? 6.619 3.733 -12.653 1.00 96.19 160 TYR A CA 1
ATOM 1248 C C . TYR A 1 160 ? 5.663 2.947 -13.563 1.00 96.19 160 TYR A C 1
ATOM 1250 O O . TYR A 1 160 ? 5.413 1.764 -13.298 1.00 96.19 160 TYR A O 1
ATOM 1258 N N . PRO A 1 161 ? 5.135 3.544 -14.648 1.00 96.69 161 PRO A N 1
ATOM 1259 C CA . PRO A 1 161 ? 5.499 4.828 -15.267 1.00 96.69 161 PRO A CA 1
ATOM 1260 C C . PRO A 1 161 ? 4.620 6.050 -14.897 1.00 96.69 161 PRO A C 1
ATOM 1262 O O . PRO A 1 161 ? 4.488 6.934 -15.737 1.00 96.69 161 PRO A O 1
ATOM 1265 N N . VAL A 1 162 ? 3.984 6.121 -13.723 1.00 96.56 162 VAL A N 1
ATOM 1266 C CA . VAL A 1 162 ? 3.028 7.201 -13.377 1.00 96.56 162 VAL A CA 1
ATOM 1267 C C . VAL A 1 162 ? 3.512 8.625 -13.727 1.00 96.56 162 VAL A C 1
ATOM 1269 O O . VAL A 1 162 ? 4.686 8.969 -13.560 1.00 96.56 162 VAL A O 1
ATOM 1272 N N . ASN A 1 163 ? 2.604 9.461 -14.244 1.00 96.19 163 ASN A N 1
ATOM 1273 C CA . ASN A 1 163 ? 2.904 10.821 -14.711 1.00 96.19 163 ASN A CA 1
ATOM 1274 C C . ASN A 1 163 ? 1.903 11.898 -14.256 1.00 96.19 163 ASN A C 1
ATOM 1276 O O . ASN A 1 163 ? 1.736 12.928 -14.913 1.00 96.19 163 ASN A O 1
ATOM 1280 N N . ASP A 1 164 ? 1.200 11.640 -13.162 1.00 92.25 164 ASP A N 1
ATOM 1281 C CA . ASP A 1 164 ? 0.173 12.514 -12.593 1.00 92.25 164 ASP A CA 1
ATOM 1282 C C . ASP A 1 164 ? 0.713 13.502 -11.543 1.00 92.25 164 ASP A C 1
ATOM 1284 O O . ASP A 1 164 ? -0.039 14.352 -11.068 1.00 92.25 164 ASP A O 1
ATOM 1288 N N . PHE A 1 165 ? 2.012 13.446 -11.230 1.00 87.88 165 PHE A N 1
ATOM 1289 C CA . PHE A 1 165 ? 2.654 14.265 -10.203 1.00 87.88 165 PHE A CA 1
ATOM 1290 C C . PHE A 1 165 ? 3.712 15.218 -10.780 1.00 87.88 165 PHE A C 1
ATOM 1292 O O . PHE A 1 165 ? 4.220 15.037 -11.887 1.00 87.88 165 PHE A O 1
ATOM 1299 N N . GLU A 1 166 ? 4.048 16.262 -10.018 1.00 85.00 166 GLU A N 1
ATOM 1300 C CA . GLU A 1 166 ? 4.760 17.472 -10.467 1.00 85.00 166 GLU A CA 1
ATOM 1301 C C . GLU A 1 166 ? 5.903 17.242 -11.469 1.00 85.00 166 GLU A C 1
ATOM 1303 O O . GLU A 1 166 ? 5.939 17.865 -12.530 1.00 85.00 166 GLU A O 1
ATOM 1308 N N . THR A 1 167 ? 6.849 16.352 -11.159 1.00 86.44 167 THR A N 1
ATOM 1309 C CA . THR A 1 167 ? 8.091 16.214 -11.942 1.00 86.44 167 THR A CA 1
ATOM 1310 C C . THR A 1 167 ? 7.914 15.441 -13.251 1.00 86.44 167 THR A C 1
ATOM 1312 O O . THR A 1 167 ? 8.754 15.547 -14.154 1.00 86.44 167 THR A O 1
ATOM 1315 N N . SER A 1 168 ? 6.827 14.684 -13.376 1.00 90.69 168 SER A N 1
ATOM 1316 C CA . SER A 1 168 ? 6.490 13.845 -14.526 1.00 90.69 168 SER A CA 1
ATOM 1317 C C . SER A 1 168 ? 5.268 14.354 -15.297 1.00 90.69 168 SER A C 1
ATOM 1319 O O . SER A 1 168 ? 5.045 13.907 -16.424 1.00 90.69 168 SER A O 1
ATOM 1321 N N . ALA A 1 169 ? 4.538 15.334 -14.755 1.00 91.38 169 ALA A N 1
ATOM 1322 C CA . ALA A 1 169 ? 3.375 15.947 -15.383 1.00 91.38 169 ALA A CA 1
ATOM 1323 C C . ALA A 1 169 ? 3.662 16.378 -16.832 1.00 91.38 169 ALA A C 1
ATOM 1325 O O . ALA A 1 169 ? 4.620 17.094 -17.132 1.00 91.38 169 ALA A O 1
ATOM 1326 N N . GLY A 1 170 ? 2.822 15.903 -17.755 1.00 89.38 170 GLY A N 1
ATOM 1327 C CA . GLY A 1 170 ? 2.943 16.179 -19.190 1.00 89.38 170 GLY A CA 1
ATOM 1328 C C . GLY A 1 170 ? 4.027 15.379 -19.926 1.00 89.38 170 GLY A C 1
ATOM 1329 O O . GLY A 1 170 ? 4.188 15.562 -21.133 1.00 89.38 170 GLY A O 1
ATOM 1330 N N . ARG A 1 171 ? 4.759 14.480 -19.254 1.00 94.50 171 ARG A N 1
ATOM 1331 C CA . ARG A 1 171 ? 5.761 13.602 -19.881 1.00 94.50 171 ARG A CA 1
ATOM 1332 C C . ARG A 1 171 ? 5.162 12.242 -20.225 1.00 94.50 171 ARG A C 1
ATOM 1334 O O . ARG A 1 171 ? 4.368 11.697 -19.465 1.00 94.50 171 ARG A O 1
ATOM 1341 N N . LEU A 1 172 ? 5.604 11.660 -21.339 1.00 96.19 172 LEU A N 1
ATOM 1342 C CA . LEU A 1 172 ? 5.360 10.251 -21.656 1.00 96.19 172 LEU A CA 1
ATOM 1343 C C . LEU A 1 172 ? 6.577 9.429 -21.225 1.00 96.19 172 LEU A C 1
ATOM 1345 O O . LEU A 1 172 ? 7.633 9.481 -21.858 1.00 96.19 172 LEU A O 1
ATOM 1349 N N . LEU A 1 173 ? 6.439 8.690 -20.127 1.00 95.06 173 LEU A N 1
ATOM 1350 C CA . LEU A 1 173 ? 7.495 7.853 -19.565 1.00 95.06 173 LEU A CA 1
ATOM 1351 C C . LEU A 1 173 ? 7.505 6.490 -20.274 1.00 95.06 173 LEU A C 1
ATOM 1353 O O . LEU A 1 173 ? 6.902 5.526 -19.819 1.00 95.06 173 LEU A O 1
ATOM 1357 N N . MET A 1 174 ? 8.173 6.438 -21.428 1.00 95.38 174 MET A N 1
ATOM 1358 C CA . MET A 1 174 ? 8.224 5.259 -22.310 1.00 95.38 174 MET A CA 1
ATOM 1359 C C . MET A 1 174 ? 9.566 4.511 -22.263 1.00 95.38 174 MET A C 1
ATOM 13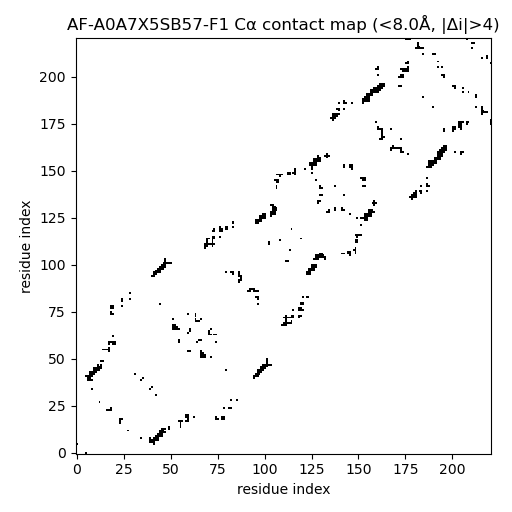61 O O . MET A 1 174 ? 9.889 3.771 -23.190 1.00 95.38 174 MET A O 1
ATOM 1365 N N . ALA A 1 175 ? 10.376 4.735 -21.225 1.00 95.25 175 ALA A N 1
ATOM 1366 C CA . ALA A 1 175 ? 11.604 3.963 -21.048 1.00 95.25 175 ALA A CA 1
ATOM 1367 C C . ALA A 1 175 ? 11.255 2.513 -20.642 1.00 95.25 175 ALA A C 1
ATOM 1369 O O . ALA A 1 175 ? 10.155 2.265 -20.133 1.00 95.25 175 ALA A O 1
ATOM 1370 N N . PRO A 1 176 ? 12.152 1.542 -20.881 1.00 94.75 176 PRO A N 1
ATOM 1371 C CA . PRO A 1 176 ? 11.913 0.176 -20.444 1.00 94.75 176 PRO A CA 1
ATOM 1372 C C . PRO A 1 176 ? 11.843 0.093 -18.916 1.00 94.75 176 PRO A C 1
ATOM 1374 O O . PRO A 1 176 ? 12.443 0.897 -18.194 1.00 94.75 176 PRO A O 1
ATOM 1377 N N . TYR A 1 177 ? 11.110 -0.902 -18.418 1.00 97.75 177 TYR A N 1
ATOM 1378 C CA . TYR A 1 177 ? 11.050 -1.185 -16.989 1.00 97.75 177 TYR A CA 1
ATOM 1379 C C . TYR A 1 177 ? 12.418 -1.699 -16.530 1.00 97.75 177 TYR A C 1
ATOM 1381 O O . TYR A 1 177 ? 12.884 -2.719 -17.020 1.00 97.75 177 TYR A O 1
ATOM 1389 N N . ALA A 1 178 ? 13.100 -0.984 -15.638 1.00 96.69 178 ALA A N 1
ATOM 1390 C CA . ALA A 1 178 ? 14.486 -1.284 -15.286 1.00 96.69 178 ALA A CA 1
ATOM 1391 C C . ALA A 1 178 ? 14.801 -0.919 -13.830 1.00 96.69 178 ALA A C 1
ATOM 1393 O O . ALA A 1 178 ? 14.027 -0.251 -13.140 1.00 96.69 178 ALA A O 1
ATOM 1394 N N . ARG A 1 179 ? 15.997 -1.317 -13.378 1.00 97.25 179 ARG A N 1
ATOM 1395 C CA . ARG A 1 179 ? 16.551 -0.987 -12.049 1.00 97.25 179 ARG A CA 1
ATOM 1396 C C . ARG A 1 179 ? 15.737 -1.540 -10.873 1.00 97.25 179 ARG A C 1
ATOM 1398 O O . ARG A 1 179 ? 15.756 -0.973 -9.783 1.00 97.25 179 ARG A O 1
ATOM 1405 N N . ARG A 1 180 ? 15.033 -2.647 -11.093 1.00 98.25 180 ARG A N 1
ATOM 1406 C CA . ARG A 1 180 ? 14.569 -3.552 -10.039 1.00 98.25 180 ARG A CA 1
ATOM 1407 C C . ARG A 1 180 ? 15.498 -4.758 -10.086 1.00 98.25 180 ARG A C 1
ATOM 1409 O O . ARG A 1 180 ? 15.685 -5.336 -11.153 1.00 98.25 180 ARG A O 1
ATOM 1416 N N . GLU A 1 181 ? 16.183 -5.034 -8.982 1.00 98.19 181 GLU A N 1
ATOM 1417 C CA . GLU A 1 181 ? 17.222 -6.064 -8.931 1.00 98.19 181 GLU A CA 1
ATOM 1418 C C . GLU A 1 181 ? 16.644 -7.460 -9.216 1.00 98.19 181 GLU A C 1
ATOM 1420 O O . GLU A 1 181 ? 15.587 -7.832 -8.705 1.00 98.19 181 GLU A O 1
ATOM 1425 N N . ALA A 1 182 ? 17.350 -8.241 -10.034 1.00 98.19 182 ALA A N 1
ATOM 1426 C CA . ALA A 1 182 ? 17.030 -9.640 -10.287 1.00 98.19 182 ALA A CA 1
ATOM 1427 C C . ALA A 1 182 ? 17.010 -10.446 -8.975 1.00 98.19 182 ALA A C 1
ATOM 1429 O O . ALA A 1 182 ? 17.957 -10.385 -8.195 1.00 98.19 182 ALA A O 1
ATOM 1430 N N . GLY A 1 183 ? 15.952 -11.226 -8.741 1.00 97.94 183 GLY A N 1
ATOM 1431 C CA . GLY A 1 183 ? 15.750 -12.007 -7.515 1.00 97.94 183 GLY A CA 1
ATOM 1432 C C . GLY A 1 183 ? 14.796 -11.363 -6.501 1.00 97.94 183 GLY A C 1
ATOM 1433 O O . GLY A 1 183 ? 14.510 -11.972 -5.469 1.00 97.94 183 GLY A O 1
ATOM 1434 N N . LEU A 1 184 ? 14.256 -10.168 -6.780 1.00 98.12 184 LEU A N 1
ATOM 1435 C CA . LEU A 1 184 ? 13.227 -9.525 -5.952 1.00 98.12 184 LEU A CA 1
ATOM 1436 C C . LEU A 1 184 ? 11.959 -10.375 -5.772 1.00 98.12 184 LEU A C 1
ATOM 1438 O O . LEU A 1 184 ? 11.279 -10.232 -4.754 1.00 98.12 184 LEU A O 1
ATOM 1442 N N . SER A 1 185 ? 11.662 -11.291 -6.696 1.00 96.94 185 SER A N 1
ATOM 1443 C CA . SER A 1 185 ? 10.568 -12.264 -6.564 1.00 96.94 185 SER A CA 1
ATOM 1444 C C . SER A 1 185 ? 10.670 -13.118 -5.292 1.00 96.94 185 SER A C 1
ATOM 1446 O O . SER A 1 185 ? 9.655 -13.555 -4.750 1.00 96.94 185 SER A O 1
ATOM 1448 N N . ALA A 1 186 ? 11.881 -13.321 -4.760 1.00 97.81 186 ALA A N 1
ATOM 1449 C CA . ALA A 1 186 ? 12.098 -14.038 -3.509 1.00 97.81 186 ALA A CA 1
ATOM 1450 C C . ALA A 1 186 ? 11.831 -13.179 -2.260 1.00 97.81 186 ALA A C 1
ATOM 1452 O O . ALA A 1 186 ? 11.622 -13.740 -1.183 1.00 97.81 186 ALA A O 1
ATOM 1453 N N . GLU A 1 187 ? 11.801 -11.851 -2.375 1.00 98.19 187 GLU A N 1
ATOM 1454 C CA . GLU A 1 187 ? 11.738 -10.911 -1.243 1.00 98.19 187 GLU A CA 1
ATOM 1455 C C . GLU A 1 187 ? 10.396 -10.164 -1.148 1.00 98.19 187 GLU A C 1
ATOM 1457 O O . GLU A 1 187 ? 9.994 -9.757 -0.060 1.00 98.19 187 GLU A O 1
ATOM 1462 N N . LEU A 1 188 ? 9.669 -10.030 -2.259 1.00 98.31 188 LEU A N 1
ATOM 1463 C CA . LEU A 1 188 ? 8.355 -9.383 -2.333 1.00 98.31 188 LEU A CA 1
ATOM 1464 C C . LEU A 1 188 ? 7.220 -10.417 -2.370 1.00 98.31 188 LEU A C 1
ATOM 1466 O O . LEU A 1 188 ? 7.425 -11.574 -2.734 1.00 98.31 188 LEU A O 1
ATOM 1470 N N . SER A 1 189 ? 6.005 -10.014 -1.989 1.00 97.69 189 SER A N 1
ATOM 1471 C CA . SER A 1 189 ? 4.799 -10.843 -2.174 1.00 97.69 189 SER A CA 1
ATOM 1472 C C . SER A 1 189 ? 4.182 -10.686 -3.567 1.00 97.69 189 SER A C 1
ATOM 1474 O O . SER A 1 189 ? 3.376 -11.512 -3.986 1.00 97.69 189 SER A O 1
ATOM 1476 N N . GLY A 1 190 ? 4.580 -9.643 -4.295 1.00 97.75 190 GLY A N 1
ATOM 1477 C CA . GLY A 1 190 ? 4.165 -9.369 -5.662 1.00 97.75 190 GLY A CA 1
ATOM 1478 C C . GLY A 1 190 ? 4.548 -7.956 -6.083 1.00 97.75 190 GLY A C 1
ATOM 1479 O O . GLY A 1 190 ? 5.189 -7.218 -5.329 1.00 97.75 190 GLY A O 1
ATOM 1480 N N . ILE A 1 191 ? 4.100 -7.565 -7.273 1.00 97.88 191 ILE A N 1
ATOM 1481 C CA . ILE A 1 191 ? 4.275 -6.216 -7.805 1.00 97.88 191 ILE A CA 1
ATOM 1482 C C . ILE A 1 191 ? 3.026 -5.759 -8.564 1.00 97.88 191 ILE A C 1
ATOM 1484 O O . ILE A 1 191 ? 2.413 -6.534 -9.297 1.00 97.88 191 ILE A O 1
ATOM 1488 N N . VAL A 1 192 ? 2.666 -4.488 -8.404 1.00 97.44 192 VAL A N 1
ATOM 1489 C CA . VAL A 1 192 ? 1.660 -3.787 -9.204 1.00 97.44 192 VAL A CA 1
ATOM 1490 C C . VAL A 1 192 ? 2.251 -2.489 -9.745 1.00 97.44 192 VAL A C 1
ATOM 1492 O O . VAL A 1 192 ? 2.983 -1.797 -9.044 1.00 97.44 192 VAL A O 1
ATOM 1495 N N . SER A 1 193 ? 1.938 -2.159 -10.996 1.00 97.12 193 SER A N 1
ATOM 1496 C CA . SER A 1 193 ? 2.346 -0.894 -11.618 1.00 97.12 193 SER A CA 1
ATOM 1497 C C . SER A 1 193 ? 1.315 0.191 -11.331 1.00 97.12 193 SER A C 1
ATOM 1499 O O . SER A 1 193 ? 0.116 -0.069 -11.456 1.00 97.12 193 SER A O 1
ATOM 1501 N N . ASN A 1 194 ? 1.774 1.403 -11.024 1.00 97.50 194 ASN A N 1
ATOM 1502 C CA . ASN A 1 194 ? 0.994 2.621 -11.203 1.00 97.50 194 ASN A CA 1
ATOM 1503 C C . ASN A 1 194 ? 1.281 3.186 -12.610 1.00 97.50 194 ASN A C 1
ATOM 1505 O O . ASN A 1 194 ? 2.361 3.749 -12.833 1.00 97.50 194 ASN A O 1
ATOM 1509 N N . PRO A 1 195 ? 0.392 2.975 -13.597 1.00 97.44 195 PRO A N 1
ATOM 1510 C CA . PRO A 1 195 ? 0.608 3.427 -14.968 1.00 97.44 195 PRO A CA 1
ATOM 1511 C C . PRO A 1 195 ? 0.449 4.946 -15.116 1.00 97.44 195 PRO A C 1
ATOM 1513 O O . PRO A 1 195 ? -0.011 5.638 -14.215 1.00 97.44 195 PRO A O 1
ATOM 1516 N N . MET A 1 196 ? 0.795 5.475 -16.292 1.00 97.56 196 MET A N 1
ATOM 1517 C CA . MET A 1 196 ? 0.410 6.840 -16.659 1.00 97.56 196 MET A CA 1
ATOM 1518 C C . MET A 1 196 ? -1.108 6.930 -16.827 1.00 97.56 196 MET A C 1
ATOM 1520 O O . MET A 1 196 ? -1.773 5.951 -17.175 1.00 97.56 196 MET A O 1
ATOM 1524 N N . ASN A 1 197 ? -1.637 8.152 -16.761 1.00 95.94 197 ASN A N 1
ATOM 1525 C CA . ASN A 1 197 ? -3.026 8.426 -17.145 1.00 95.94 197 ASN A CA 1
ATOM 1526 C C . ASN A 1 197 ? -3.312 8.084 -18.621 1.00 95.94 197 ASN A C 1
ATOM 1528 O O . ASN A 1 197 ? -4.461 7.892 -19.018 1.00 95.94 197 ASN A O 1
ATOM 1532 N N . GLN A 1 198 ? -2.270 8.006 -19.454 1.00 96.56 198 GLN A N 1
ATOM 1533 C CA . GLN A 1 198 ? -2.367 7.564 -20.840 1.00 96.56 198 GLN A CA 1
ATOM 1534 C C . GLN A 1 198 ? -2.121 6.051 -20.927 1.00 96.56 198 GLN A C 1
ATOM 1536 O O . GLN A 1 198 ? -0.986 5.577 -20.844 1.00 96.56 198 GLN A O 1
ATOM 1541 N N . GLU A 1 199 ? -3.195 5.292 -21.148 1.00 96.12 199 GLU A N 1
ATOM 1542 C CA . GLU A 1 199 ? -3.168 3.822 -21.182 1.00 96.12 199 GLU A CA 1
ATOM 1543 C C . GLU A 1 199 ? -2.219 3.264 -22.252 1.00 96.12 199 GLU A C 1
ATOM 1545 O O . GLU A 1 199 ? -1.332 2.476 -21.929 1.00 96.12 199 GLU A O 1
ATOM 1550 N N . VAL A 1 200 ? -2.351 3.695 -23.513 1.00 97.06 200 VAL A N 1
ATOM 1551 C CA . VAL A 1 200 ? -1.563 3.121 -24.620 1.00 97.06 200 VAL A CA 1
ATOM 1552 C C . VAL A 1 200 ? -0.053 3.334 -24.423 1.00 97.06 200 VAL A C 1
ATOM 1554 O O . VAL A 1 200 ? 0.681 2.347 -24.499 1.00 97.06 200 VAL A O 1
ATOM 1557 N N . PRO A 1 201 ? 0.445 4.552 -24.115 1.00 96.25 201 PRO A N 1
ATOM 1558 C CA . PRO A 1 201 ? 1.858 4.756 -23.793 1.00 96.25 201 PRO A CA 1
ATOM 1559 C C . PRO A 1 201 ? 2.347 3.960 -22.576 1.00 96.25 201 PRO A C 1
ATOM 1561 O O . PRO A 1 201 ? 3.513 3.575 -22.539 1.00 96.25 201 PRO A O 1
ATOM 1564 N N . SER A 1 202 ? 1.476 3.673 -21.601 1.00 97.94 202 SER A N 1
ATOM 1565 C CA . SER A 1 202 ? 1.855 2.912 -20.399 1.00 97.94 202 SER A CA 1
ATOM 1566 C C . SER A 1 202 ? 2.220 1.465 -20.703 1.00 97.94 202 SER A C 1
ATOM 1568 O O . SER A 1 202 ? 2.980 0.856 -19.952 1.00 97.94 202 SER A O 1
ATOM 1570 N N . ARG A 1 203 ? 1.719 0.905 -21.812 1.00 96.81 203 ARG A N 1
ATOM 1571 C CA . ARG A 1 203 ? 1.938 -0.503 -22.168 1.00 96.81 203 ARG A CA 1
ATOM 1572 C C . ARG A 1 203 ? 3.413 -0.872 -22.277 1.00 96.81 203 ARG A C 1
ATOM 1574 O O . ARG A 1 203 ? 3.740 -2.004 -21.958 1.00 96.81 203 ARG A O 1
ATOM 1581 N N . VAL A 1 204 ? 4.293 0.046 -22.684 1.00 95.62 204 VAL A N 1
ATOM 1582 C CA . VAL A 1 204 ? 5.736 -0.237 -22.800 1.00 95.62 204 VAL A CA 1
ATOM 1583 C C . VAL A 1 204 ? 6.312 -0.647 -21.441 1.00 95.62 204 VAL A C 1
ATOM 1585 O O . VAL A 1 204 ? 6.832 -1.751 -21.293 1.00 95.62 204 VAL A O 1
ATOM 1588 N N . ALA A 1 205 ? 6.142 0.203 -20.428 1.00 96.88 205 ALA A N 1
ATOM 1589 C CA . ALA A 1 205 ? 6.642 -0.064 -19.085 1.00 96.88 205 ALA A CA 1
ATOM 1590 C C . ALA A 1 205 ? 5.848 -1.171 -18.372 1.00 96.88 205 ALA A C 1
ATOM 1592 O O . ALA A 1 205 ? 6.446 -2.019 -17.715 1.00 96.88 205 ALA A O 1
ATOM 1593 N N . VAL A 1 206 ? 4.519 -1.215 -18.532 1.00 97.62 206 VAL A N 1
ATOM 1594 C CA . VAL A 1 206 ? 3.680 -2.253 -17.906 1.00 97.62 206 VAL A CA 1
ATOM 1595 C C . VAL A 1 206 ? 4.036 -3.642 -18.441 1.00 97.62 206 VAL A C 1
ATOM 1597 O O . VAL A 1 206 ? 4.142 -4.579 -17.655 1.00 97.62 206 VAL A O 1
ATOM 1600 N N . MET A 1 207 ? 4.284 -3.792 -19.747 1.00 97.19 207 MET A N 1
ATOM 1601 C CA . MET A 1 207 ? 4.715 -5.078 -20.309 1.00 97.19 207 MET A CA 1
ATOM 1602 C C . MET A 1 207 ? 6.111 -5.473 -19.813 1.00 97.19 207 MET A C 1
ATOM 1604 O O . MET A 1 207 ? 6.312 -6.634 -19.460 1.00 97.19 207 MET A O 1
ATOM 1608 N N . GLY A 1 208 ? 7.040 -4.518 -19.696 1.00 97.94 208 GLY A N 1
ATOM 1609 C CA . GLY A 1 208 ? 8.343 -4.755 -19.064 1.00 97.94 208 GLY A CA 1
ATOM 1610 C C . GLY A 1 208 ? 8.210 -5.252 -17.621 1.00 97.94 208 GLY A C 1
ATOM 1611 O O . GLY A 1 208 ? 8.807 -6.261 -17.258 1.00 97.94 208 GLY A O 1
ATOM 1612 N N . LEU A 1 209 ? 7.333 -4.633 -16.824 1.00 97.88 209 LEU A N 1
ATOM 1613 C CA . LEU A 1 209 ? 7.024 -5.089 -15.466 1.00 97.88 209 LEU A CA 1
ATOM 1614 C C . LEU A 1 209 ? 6.435 -6.503 -15.453 1.00 97.88 209 LEU A C 1
ATOM 1616 O O . LEU A 1 209 ? 6.825 -7.307 -14.612 1.00 97.88 209 LEU A O 1
ATOM 1620 N N . THR A 1 210 ? 5.535 -6.847 -16.382 1.00 96.81 210 THR A N 1
ATOM 1621 C CA . THR A 1 210 ? 5.001 -8.219 -16.455 1.00 96.81 210 THR A CA 1
ATOM 1622 C C . THR A 1 210 ? 6.067 -9.247 -16.832 1.00 96.81 210 THR A C 1
ATOM 1624 O O . THR A 1 210 ? 6.069 -10.343 -16.278 1.00 96.81 210 THR A O 1
ATOM 1627 N N . ALA A 1 211 ? 6.998 -8.899 -17.727 1.00 97.88 211 ALA A N 1
ATOM 1628 C CA . ALA A 1 211 ? 8.114 -9.763 -18.097 1.00 97.88 211 ALA A CA 1
ATOM 1629 C C . ALA A 1 211 ? 9.098 -9.942 -16.929 1.00 97.88 211 ALA A C 1
ATOM 1631 O O . ALA A 1 211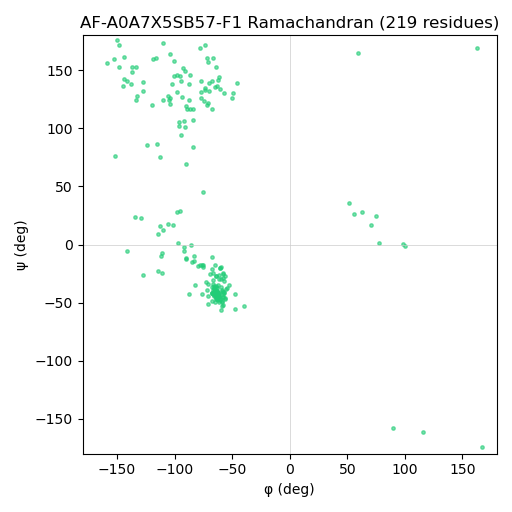 ? 9.509 -11.068 -16.647 1.00 97.88 211 ALA A O 1
ATOM 1632 N N . PHE A 1 212 ? 9.396 -8.864 -16.198 1.00 98.31 212 PHE A N 1
ATOM 1633 C CA . PHE A 1 212 ? 10.180 -8.916 -14.966 1.00 98.31 212 PHE A CA 1
ATOM 1634 C C . PHE A 1 212 ? 9.498 -9.783 -13.901 1.00 98.31 212 PHE A C 1
ATOM 1636 O O . PHE A 1 212 ? 10.124 -10.672 -13.341 1.00 98.31 212 PHE A O 1
ATOM 1643 N N . ALA A 1 213 ? 8.199 -9.597 -13.658 1.00 96.75 213 ALA A N 1
ATOM 1644 C CA . ALA A 1 213 ? 7.450 -10.390 -12.683 1.00 96.75 213 ALA A CA 1
ATOM 1645 C C . ALA A 1 213 ? 7.363 -11.883 -13.054 1.00 96.75 213 ALA A C 1
ATOM 1647 O O . ALA A 1 213 ? 7.227 -12.727 -12.170 1.00 96.75 213 ALA A O 1
ATOM 1648 N N . TRP A 1 214 ? 7.435 -12.215 -14.347 1.00 96.81 214 TRP A N 1
ATOM 1649 C CA . TRP A 1 214 ? 7.443 -13.595 -14.834 1.00 96.81 214 TRP A CA 1
ATOM 1650 C C . TRP A 1 214 ? 8.796 -14.294 -14.640 1.00 96.81 214 TRP A C 1
ATOM 1652 O O . TRP A 1 214 ? 8.828 -15.466 -14.268 1.00 96.81 214 TRP A O 1
ATOM 1662 N N . ASN A 1 215 ? 9.907 -13.604 -14.915 1.00 97.38 215 ASN A N 1
ATOM 1663 C CA . ASN A 1 215 ? 11.259 -14.152 -14.796 1.00 97.38 215 ASN A CA 1
ATOM 1664 C C . ASN A 1 215 ? 12.278 -13.049 -14.480 1.00 97.38 215 ASN A C 1
ATOM 1666 O O . ASN A 1 215 ? 13.045 -12.633 -15.347 1.00 97.38 215 ASN A O 1
ATOM 1670 N N . ASP A 1 216 ? 12.305 -12.591 -13.232 1.00 97.31 216 ASP A N 1
ATOM 1671 C CA . ASP A 1 216 ? 13.155 -11.478 -12.797 1.00 97.31 216 ASP A CA 1
ATOM 1672 C C . ASP A 1 216 ? 14.655 -11.775 -12.947 1.00 97.31 216 ASP A C 1
ATOM 1674 O O . ASP A 1 216 ? 15.428 -10.890 -13.301 1.00 97.31 216 ASP A O 1
ATOM 1678 N N . THR A 1 217 ? 15.076 -13.023 -12.729 1.00 97.50 217 THR A N 1
ATOM 1679 C CA . THR A 1 217 ? 16.483 -13.445 -12.867 1.00 97.50 217 THR A CA 1
ATOM 1680 C C . THR A 1 217 ? 16.998 -13.466 -14.303 1.00 97.50 217 THR A C 1
ATOM 1682 O O . THR A 1 217 ? 18.204 -13.353 -14.513 1.00 97.50 217 THR A O 1
ATOM 1685 N N . GLY A 1 218 ? 16.107 -13.620 -15.285 1.00 97.12 218 GLY A N 1
ATOM 1686 C CA . GLY A 1 218 ? 16.445 -13.644 -16.710 1.00 97.12 218 GLY A CA 1
ATOM 1687 C C . GLY A 1 218 ? 15.884 -12.464 -17.498 1.00 97.12 218 GLY A C 1
ATOM 1688 O O . GLY A 1 218 ? 15.912 -12.504 -18.726 1.00 97.12 218 GLY A O 1
ATOM 1689 N N . TYR A 1 219 ? 15.328 -11.461 -16.821 1.00 97.50 219 TYR A N 1
ATOM 1690 C CA . TYR A 1 219 ? 14.769 -10.277 -17.455 1.00 97.50 219 TYR A CA 1
ATOM 1691 C C . TYR A 1 219 ? 15.879 -9.358 -17.977 1.00 97.50 219 TYR A C 1
ATOM 1693 O O . TYR A 1 219 ? 16.829 -9.047 -17.259 1.00 97.50 219 TYR A O 1
ATOM 1701 N N . ASP A 1 220 ? 15.718 -8.903 -19.217 1.00 93.69 220 ASP A N 1
ATOM 1702 C CA . ASP A 1 220 ? 16.554 -7.898 -19.871 1.00 93.69 220 ASP A CA 1
ATOM 1703 C C . ASP A 1 220 ? 15.634 -6.796 -20.411 1.00 93.69 220 ASP A C 1
ATOM 1705 O O . ASP A 1 220 ? 14.584 -7.098 -20.987 1.00 93.69 220 ASP A O 1
ATOM 1709 N N . ALA A 1 221 ? 15.988 -5.544 -20.129 1.00 89.94 221 ALA A N 1
ATOM 1710 C CA . ALA A 1 221 ? 15.098 -4.385 -20.212 1.00 89.94 221 ALA A CA 1
ATOM 1711 C C . ALA A 1 221 ? 15.072 -3.739 -21.603 1.00 89.94 221 ALA A C 1
ATOM 1713 O O . ALA A 1 221 ? 16.156 -3.519 -22.186 1.00 89.94 221 ALA A O 1
#

Nearest PDB structures (foldseek):
  5diy-assembly2_B  TM=9.564E-01  e=4.749E-15  Thermobaculum terrenum
  5diy-assembly1_A  TM=9.559E-01  e=6.336E-15  Thermobaculum terrenum
  2j62-assembly1_B  TM=9.123E-01  e=1.200E-13  Clostridium perfringens
  6rhe-assembly1_A  TM=9.109E-01  e=2.850E-13  Clostridium perfringens ATCC 13124
  2wb5-assembly1_A  TM=9.049E-01  e=3.590E-13  Clostridium perfringens

pLDDT: mean 95.89, std 5.46, range [59.25, 98.88]

Mean predicted aligned error: 3.2 Å

Radius of gyration: 17.97 Å; Cα contacts (8 Å, |Δi|>4): 402; chains: 1; bounding box: 42×36×48 Å

Sequence (221 aa):
RRNHVDFVYAISPGPSVCFSDPADAKALLRKFDAFRALGVRSFYVALDDIEYTKWNCERDKTTFGASGAQAAGIAQSHLLNLVQADLVARHDAASELIMVPTEYYDAKESPYKEALRKHLDPKIVVQWTGTDVVPPAISIPDARAATKAFGRKTLLWDNYPVNDFETSAGRLLMAPYARREAGLSAELSGIVSNPMNQEVPSRVAVMGLTAFAWNDTGYDA

Secondary structure (DSSP, 8-state):
-TTSPPPEEEE--TTT--TT-HHHHHHHHHHHHHHHHTT--EEEEE--S--SSS-SSHHHHHHH-SSSHHHHHHHHHHHHHHHHHHHHHTT-TT---EEE-SS-S-----HHHHHHHHHS-TTSEEEE--SSSS-S-B-HHHHHHHHHHHTSPPEEEE--S---STTTTT----SPS--BPTTGGGT-SEEEE---S-HHHHHHHHHHHHHHHH-GGG---